Protein AF-0000000078392282 (afdb_homodimer)

Secondary structure (DSSP, 8-state):
-EETT--SSS-S---SS-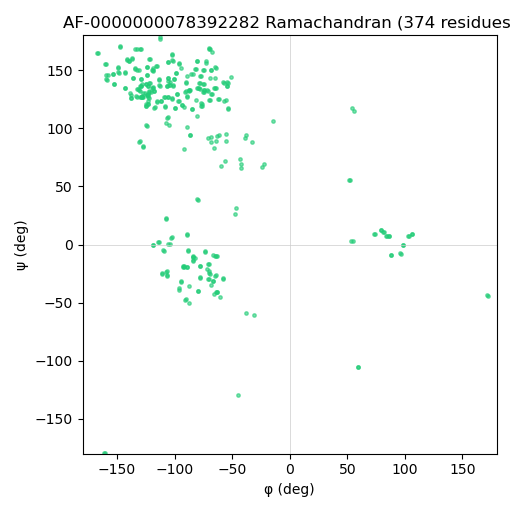EEEEEEEE-SSSTTEEEEEEEETTS-EEEEEEESS---------EEEE----S-EEEEEEETTTTEEEEEETTSEEEEEEEETTEEEEEEEEE-SS-EEEEEE-TTSSEEEEEETTSEEEEEETTS-EEEEEE-SSPEEEEEE-TTSSEEEEEETTS-EEEEETTS-B---/-EETT--SSS------S-EEEEEEEE-SSSTTEEEEEEEETTS-EEEEEEESS-----S---EEEE----S-EEEEEEETTTTEEEEEETTSEEEEEEEETTEEEEEEEEE-SS-EEEEEE-TTSSEEEEEETTSEEEEEETTS-EEEEEE-SSPEEEEEE-TTSSEEEEEETTS-EEEEETTS-B---

pLDDT: mean 84.34, std 16.81, range [36.03, 98.06]

Foldseek 3Di:
DPQVQQDPVRTHPPPPDDWQDKDKDAQPVDPQKIWMWTWFQQGKIKIFIDHNDPDDPPVADGMDIDDDGRGGWNDWEALRQQGWIWIAGQQGKIFIWDDDPRHIDTQDIDHPRFGWQDWYAALNSQWIWTATQQQKIFIAGNNGHTLDIDRDPFGFNDKDADNVNQKMWTATPVRDIFIAGSNRHGPPD/DCQVLDDVPDHRPPPPDDWQDKDKDAQPVDPQKIWMWTWFQQGKIKIFIDHNPPDDPPVADGMDIDDDGRGGWNDWEALRQQGWIWIAGQQGKIFIWDDDPRHIDTQDIDHPRFGWQDWYAALNSQWIWTATQQQKIFIAGNNGHTLDIDRDPFGFNDKDADNVRQKMWTATPVRDIFIAGSNRHGPPD

Nearest PDB structures (foldseek):
  8f5o-assembly1_B  TM=8.725E-01  e=2.191E-12  Leishmania tarentolae
  8f5p-assembly1_B  TM=8.560E-01  e=1.866E-12  Leishmania tarentolae
  8hmd-assembly1_B  TM=8.651E-01  e=3.726E-11  Tetrahymena thermophila
  8era-assembly1_C  TM=7.566E-01  e=5.061E-07  Homo sapiens
  7q3e-assembly1_A  TM=6.538E-01  e=1.007E-04  Mus musculus

Solvent-accessible surface area (backbone atoms only — not comparable to full-atom values): 19487 Å² total; per-residue (Å²): 77,32,58,46,32,48,45,93,90,55,59,61,68,59,43,61,47,13,25,50,33,66,41,62,46,59,37,92,85,41,84,62,25,26,43,38,37,34,24,5,52,56,13,36,32,28,41,29,38,30,28,51,62,82,62,78,86,72,81,65,83,30,60,43,78,46,80,79,54,83,36,30,26,69,44,59,41,68,23,74,70,69,54,30,38,37,37,29,23,62,57,16,40,32,40,31,35,32,72,54,92,96,43,73,42,78,77,41,78,45,76,80,65,46,37,60,71,43,70,45,56,25,64,73,31,56,33,32,45,36,35,26,73,82,18,37,35,37,33,29,35,70,86,68,46,78,60,32,69,50,74,46,93,57,54,56,52,37,72,43,51,35,69,84,37,54,32,31,40,37,28,17,50,76,19,50,70,47,49,23,29,66,64,61,42,70,40,74,109,76,31,54,50,37,61,42,96,90,46,77,41,74,61,43,61,47,15,25,48,34,67,40,62,44,60,38,90,87,40,85,63,25,26,41,37,38,34,24,5,52,54,13,34,33,29,39,31,41,30,28,50,62,79,64,76,86,72,82,65,84,34,60,43,78,46,80,78,54,84,35,30,26,69,43,58,41,67,26,74,72,70,55,31,37,36,37,28,23,63,56,16,40,32,40,30,33,33,74,54,92,95,43,75,41,80,76,40,78,44,77,80,65,46,37,60,73,44,70,44,55,26,66,71,31,57,32,31,46,36,35,25,71,81,19,37,36,37,33,31,34,69,85,68,45,79,62,32,69,50,73,47,94,56,54,56,52,38,71,43,51,35,70,83,36,54,32,32,40,36,28,17,50,78,13,47,70,48,51,23,30,66,65,61,42,70,42,75,108

Organism: Toxocara canis (NCBI:txid6265)

Sequence (378 aa):
MKILWESDDWPGAVVEPGITCLNWIPSASKPGCGLLAAGSESGAVGVTSTELYGGHDDFKRYNFNLRGHHSAISIVAWNREQTKLASCDLSGIIYVWVPNEERWSVELVNDRGIKVRDVNWSPSGTSALICYEDNFVLIGSSTGQRIWSSSFAVTVTCGVWAPDSRELVLGFNTGAIQVLTEQGKPSMLMKILWESDDWPGAVVEPGITCLNWIPSASKPGCGLLAAGSESGAVGVTSTELYGGHDDFKRYNFNLRGHHSAISIVAWNREQTKLASCDLSGIIYVWVPNEERWSVELVNDRGIKVRDVNWSPSGTSALICYEDNFVLIGSSTGQRIWSSSFAVTVTCGVWAPDSRELVLGFNTGAIQVLTEQGKPSML

InterPro domains:
  IPR001680 WD40 repeat [PS50082] (66-97)
  IPR015943 WD40/YVTN repeat-like-containing domain superfamily [G3DSA:2.130.10.10] (14-186)
  IPR036322 WD40-repeat-containing domain superfamily [SSF50978] (18-183)
  IPR039857 Intraflagellar transport protein 122/121 homolog [PTHR12764] (57-185)
  IPR056159 IFT121/TULP4, N-terminal [PF24797] (62-185)

Radius of gyration: 20.29 Å; Cα contacts (8 Å, |Δi|>4): 1101; chains: 2; bounding box: 46×63×48 Å

Structure (mmCIF, N/CA/C/O backbone):
data_AF-0000000078392282-model_v1
#
loop_
_entity.id
_entity.type
_entity.pdbx_description
1 polymer 'ANAPC4_WD40 domain-containing protein'
#
loop_
_atom_site.group_PDB
_atom_site.id
_atom_site.type_symbol
_atom_site.label_atom_id
_atom_site.label_alt_id
_atom_site.label_comp_id
_atom_site.label_asym_id
_atom_site.label_entity_id
_atom_site.label_seq_id
_atom_site.pdbx_PDB_ins_code
_atom_site.Cartn_x
_atom_site.Cartn_y
_atom_site.Cartn_z
_atom_site.occupancy
_atom_site.B_iso_or_equiv
_atom_site.auth_seq_id
_atom_site.auth_comp_id
_atom_site.auth_asym_id
_atom_site.auth_atom_id
_atom_site.pdbx_PDB_model_num
ATOM 1 N N . MET A 1 1 ? 10.07 -20.406 -0.181 1 38.12 1 MET A N 1
ATOM 2 C CA . MET A 1 1 ? 8.633 -20.469 0.038 1 38.12 1 MET A CA 1
ATOM 3 C C . MET A 1 1 ? 7.945 -21.25 -1.088 1 38.12 1 MET A C 1
ATOM 5 O O . MET A 1 1 ? 8.312 -21.109 -2.256 1 38.12 1 MET A O 1
ATOM 9 N N . LYS A 1 2 ? 7.488 -22.438 -0.691 1 47.03 2 LYS A N 1
ATOM 10 C CA . LYS A 1 2 ? 6.691 -23.109 -1.713 1 47.03 2 LYS A CA 1
ATOM 11 C C . LYS A 1 2 ? 5.352 -22.422 -1.917 1 47.03 2 LYS A C 1
ATOM 13 O O . LYS A 1 2 ? 4.625 -22.156 -0.954 1 47.03 2 LYS A O 1
ATOM 18 N N . ILE A 1 3 ? 5.301 -21.516 -2.818 1 48.5 3 ILE A N 1
ATOM 19 C CA . ILE A 1 3 ? 3.965 -21.094 -3.238 1 48.5 3 ILE A CA 1
ATOM 20 C C . ILE A 1 3 ? 3.244 -22.266 -3.895 1 48.5 3 ILE A C 1
ATOM 22 O O . ILE A 1 3 ? 3.721 -22.828 -4.891 1 48.5 3 ILE A O 1
ATOM 26 N N . LEU A 1 4 ? 2.535 -23.047 -3.014 1 46.34 4 LEU A N 1
ATOM 27 C CA . LEU A 1 4 ? 1.879 -24.281 -3.455 1 46.34 4 LEU A CA 1
ATOM 28 C C . LEU A 1 4 ? 1.091 -24.031 -4.738 1 46.34 4 LEU A C 1
ATOM 30 O O . LEU A 1 4 ? -0.114 -23.781 -4.695 1 46.34 4 LEU A O 1
ATOM 34 N N . TRP A 1 5 ? 1.47 -23.172 -5.379 1 46.16 5 TRP A N 1
ATOM 35 C CA . TRP A 1 5 ? 0.77 -23.078 -6.652 1 46.16 5 TRP A CA 1
ATOM 36 C C . TRP A 1 5 ? 1.097 -24.266 -7.551 1 46.16 5 TRP A C 1
ATOM 38 O O . TRP A 1 5 ? 0.419 -24.484 -8.555 1 46.16 5 TRP A O 1
ATOM 48 N N . GLU A 1 6 ? 2.381 -24.812 -7.496 1 41.19 6 GLU A N 1
ATOM 49 C CA . GLU A 1 6 ? 2.846 -25.672 -8.57 1 41.19 6 GLU A CA 1
ATOM 50 C C . GLU A 1 6 ? 2.498 -27.141 -8.289 1 41.19 6 GLU A C 1
ATOM 52 O O . GLU A 1 6 ? 2.75 -27.641 -7.191 1 41.19 6 GLU A O 1
ATOM 57 N N . SER A 1 7 ? 1.382 -27.609 -8.977 1 38.47 7 SER A N 1
ATOM 58 C CA . SER A 1 7 ? 1.14 -29.047 -9 1 38.47 7 SER A CA 1
ATOM 59 C C . SER A 1 7 ? 2.383 -29.797 -9.438 1 38.47 7 SER A C 1
ATOM 61 O O . SER A 1 7 ? 3.242 -29.25 -10.133 1 38.47 7 SER A O 1
ATOM 63 N N . ASP A 1 8 ? 2.701 -30.812 -9.031 1 41.38 8 ASP A N 1
ATOM 64 C CA . ASP A 1 8 ? 3.639 -31.766 -9.617 1 41.38 8 ASP A CA 1
ATOM 65 C C . ASP A 1 8 ? 3.496 -31.812 -11.133 1 41.38 8 ASP A C 1
ATOM 67 O O . ASP A 1 8 ? 4.484 -31.984 -11.852 1 41.38 8 ASP A O 1
ATOM 71 N N . ASP A 1 9 ? 2.266 -32.156 -11.875 1 40.84 9 ASP A N 1
ATOM 72 C CA . ASP A 1 9 ? 2.037 -32.25 -13.312 1 40.84 9 ASP A CA 1
ATOM 73 C C . ASP A 1 9 ? 1.653 -30.875 -13.883 1 40.84 9 ASP A C 1
ATOM 75 O O . ASP A 1 9 ? 1.525 -30.719 -15.094 1 40.84 9 ASP A O 1
ATOM 79 N N . TRP A 1 10 ? 0.609 -30.016 -13.336 1 36.03 10 TRP A N 1
ATOM 80 C CA . TRP A 1 10 ? 0.46 -28.625 -13.75 1 36.03 10 TRP A CA 1
ATOM 81 C C . TRP A 1 10 ? 1.254 -27.688 -12.836 1 36.03 10 TRP A C 1
ATOM 83 O O . TRP A 1 10 ? 1.091 -27.719 -11.617 1 36.03 10 TRP A O 1
ATOM 93 N N . PRO A 1 11 ? 2.225 -26.875 -13.031 1 38.91 11 PRO A N 1
ATOM 94 C CA . PRO A 1 11 ? 2.977 -25.859 -12.297 1 38.91 11 PRO A CA 1
ATOM 95 C C . PRO A 1 11 ? 2.074 -24.922 -11.5 1 38.91 11 PRO A C 1
ATOM 97 O O . PRO A 1 11 ? 0.854 -24.938 -11.68 1 38.91 11 PRO A O 1
ATOM 100 N N . GLY A 1 12 ? 2 -23.328 -11.414 1 41.72 12 GLY A N 1
ATOM 101 C CA . GLY A 1 12 ? 1.621 -22.047 -10.812 1 41.72 12 GLY A CA 1
ATOM 102 C C . GLY A 1 12 ? 0.183 -21.672 -11.102 1 41.72 12 GLY A C 1
ATOM 103 O O . GLY A 1 12 ? -0.465 -22.266 -11.969 1 41.72 12 GLY A O 1
ATOM 104 N N . ALA A 1 13 ? -0.859 -21.672 -9.984 1 46.47 13 ALA A N 1
ATOM 105 C CA . ALA A 1 13 ? -2.135 -20.984 -10.188 1 46.47 13 ALA A CA 1
ATOM 106 C C . ALA A 1 13 ? -1.961 -19.766 -11.078 1 46.47 13 ALA A C 1
ATOM 108 O O . ALA A 1 13 ? -1.055 -18.953 -10.867 1 46.47 13 ALA A O 1
ATOM 109 N N . VAL A 1 14 ? -2.078 -20.078 -12.375 1 51.47 14 VAL A N 1
ATOM 110 C CA . VAL A 1 14 ? -2.068 -18.922 -13.25 1 51.47 14 VAL A CA 1
ATOM 111 C C . VAL A 1 14 ? -3.344 -18.109 -13.047 1 51.47 14 VAL A C 1
ATOM 113 O O . VAL A 1 14 ? -4.449 -18.641 -13.109 1 51.47 14 VAL A O 1
ATOM 116 N N . VAL A 1 15 ? -3.352 -17.109 -12.172 1 56.88 15 VAL A N 1
ATOM 117 C CA . VAL A 1 15 ? -4.445 -16.141 -12.211 1 56.88 15 VAL A CA 1
ATOM 118 C C . VAL A 1 15 ? -4.531 -15.523 -13.602 1 56.88 15 VAL A C 1
ATOM 120 O O . VAL A 1 15 ? -3.564 -14.93 -14.086 1 56.88 15 VAL A O 1
ATOM 123 N N . GLU A 1 16 ? -5.008 -16.328 -14.656 1 60.19 16 GLU A N 1
ATOM 124 C CA . GLU A 1 16 ? -5.082 -15.844 -16.031 1 60.19 16 GLU A CA 1
ATOM 125 C C . GLU A 1 16 ? -6.094 -14.703 -16.156 1 60.19 16 GLU A C 1
ATOM 127 O O . GLU A 1 16 ? -7.086 -14.664 -15.43 1 60.19 16 GLU A O 1
ATOM 132 N N . PRO A 1 17 ? -5.766 -13.586 -17.109 1 70.75 17 PRO A N 1
ATOM 133 C CA . PRO A 1 17 ? -4.613 -12.914 -17.719 1 70.75 17 PRO A CA 1
ATOM 134 C C . PRO A 1 17 ? -4.094 -11.758 -16.875 1 70.75 17 PRO A C 1
ATOM 136 O O . PRO A 1 17 ? -4.828 -11.211 -16.047 1 70.75 17 PRO A O 1
ATOM 139 N N . GLY A 1 18 ? -2.934 -11.523 -16.844 1 87.5 18 GLY A N 1
ATOM 140 C CA . GLY A 1 18 ? -2.049 -10.469 -16.375 1 87.5 18 GLY A CA 1
ATOM 141 C C . GLY A 1 18 ? -2.268 -10.133 -14.906 1 87.5 18 GLY A C 1
ATOM 142 O O . GLY A 1 18 ? -3.379 -9.781 -14.508 1 87.5 18 GLY A O 1
ATOM 143 N N . ILE A 1 19 ? -1.481 -10.25 -14.023 1 90.56 19 ILE A N 1
ATOM 144 C CA . ILE A 1 19 ? -1.522 -9.844 -12.625 1 90.56 19 ILE A CA 1
ATOM 145 C C . ILE A 1 19 ? -1.493 -8.32 -12.523 1 90.56 19 ILE A C 1
ATOM 147 O O . ILE A 1 19 ? -0.685 -7.668 -13.188 1 90.56 19 ILE A O 1
ATOM 151 N N . THR A 1 20 ? -2.441 -7.828 -11.758 1 93.19 20 THR A N 1
ATOM 152 C CA . THR A 1 20 ? -2.529 -6.375 -11.641 1 93.19 20 THR A CA 1
ATOM 153 C C . THR A 1 20 ? -2.037 -5.914 -10.273 1 93.19 20 THR A C 1
ATOM 155 O O . THR A 1 20 ? -1.564 -4.785 -10.125 1 93.19 20 THR A O 1
ATOM 158 N N . CYS A 1 21 ? -2.123 -6.703 -9.305 1 93.31 21 CYS A N 1
ATOM 159 C CA . CYS A 1 21 ? -1.705 -6.359 -7.945 1 93.31 21 CYS A CA 1
ATOM 160 C C . CYS A 1 21 ? -1.457 -7.613 -7.117 1 93.31 21 CYS A C 1
ATOM 162 O O . CYS A 1 21 ? -1.978 -8.68 -7.43 1 93.31 21 CYS A O 1
ATOM 164 N N . LEU A 1 22 ? -0.646 -7.516 -6.109 1 91.69 22 LEU A N 1
ATOM 165 C CA . LEU A 1 22 ? -0.308 -8.57 -5.164 1 91.69 22 LEU A CA 1
ATOM 166 C C . LEU A 1 22 ? -0.35 -8.055 -3.729 1 91.69 22 LEU A C 1
ATOM 168 O O . LEU A 1 22 ? -0.12 -6.871 -3.484 1 91.69 22 LEU A O 1
ATOM 172 N N . ASN A 1 23 ? -0.619 -8.844 -2.826 1 92.56 23 ASN A N 1
ATOM 173 C CA . ASN A 1 23 ? -0.52 -8.578 -1.395 1 92.56 23 ASN A CA 1
ATOM 174 C C . ASN A 1 23 ? -0.267 -9.859 -0.601 1 92.56 23 ASN A C 1
ATOM 176 O O . ASN A 1 23 ? -0.855 -10.898 -0.89 1 92.56 23 ASN A O 1
ATOM 180 N N . TRP A 1 24 ? 0.619 -9.812 0.403 1 88.75 24 TRP A N 1
ATOM 181 C CA . TRP A 1 24 ? 1.033 -10.992 1.159 1 88.75 24 TRP A CA 1
ATOM 182 C C . TRP A 1 24 ? 0.919 -10.742 2.66 1 88.75 24 TRP A C 1
ATOM 184 O O . TRP A 1 24 ? 1.263 -9.656 3.145 1 88.75 24 TRP A O 1
ATOM 194 N N . ILE A 1 25 ? 0.407 -11.688 3.338 1 88.81 25 ILE A N 1
ATOM 195 C CA . ILE A 1 25 ? 0.381 -11.586 4.793 1 88.81 25 ILE A CA 1
ATOM 196 C C . ILE A 1 25 ? 0.907 -12.875 5.41 1 88.81 25 ILE A C 1
ATOM 198 O O . ILE A 1 25 ? 0.771 -13.953 4.824 1 88.81 25 ILE A O 1
ATOM 202 N N . PRO A 1 26 ? 1.491 -12.781 6.555 1 85.94 26 PRO A N 1
ATOM 203 C CA . PRO A 1 26 ? 1.872 -13.992 7.281 1 85.94 26 PRO A CA 1
ATOM 204 C C . PRO A 1 26 ? 0.677 -14.703 7.914 1 85.94 26 PRO A C 1
ATOM 206 O O . PRO A 1 26 ? -0.353 -14.07 8.172 1 85.94 26 PRO A O 1
ATOM 209 N N . SER A 1 27 ? 0.821 -15.969 8.016 1 80.44 27 SER A N 1
ATOM 210 C CA . SER A 1 27 ? -0.173 -16.703 8.789 1 80.44 27 SER A CA 1
ATOM 211 C C . SER A 1 27 ? -0.118 -16.312 10.266 1 80.44 27 SER A C 1
ATOM 213 O O . SER A 1 27 ? 0.965 -16.125 10.82 1 80.44 27 SER A O 1
ATOM 215 N N . ALA A 1 28 ? -1.257 -16.109 10.773 1 72.94 28 ALA A N 1
ATOM 216 C CA . ALA A 1 28 ? -1.314 -15.766 12.188 1 72.94 28 ALA A CA 1
ATOM 217 C C . ALA A 1 28 ? -0.955 -16.969 13.062 1 72.94 28 ALA A C 1
ATOM 219 O O . ALA A 1 28 ? -0.412 -16.797 14.156 1 72.94 28 ALA A O 1
ATOM 220 N N . SER A 1 29 ? -1.217 -18.125 12.609 1 72.94 29 SER A N 1
ATOM 221 C CA . SER A 1 29 ? -1.143 -19.312 13.469 1 72.94 29 SER A CA 1
ATOM 222 C C . SER A 1 29 ? 0.072 -20.156 13.125 1 72.94 29 SER A C 1
ATOM 224 O O . SER A 1 29 ? 0.479 -21.016 13.914 1 72.94 29 SER A O 1
ATOM 226 N N . LYS A 1 30 ? 0.641 -20.094 11.922 1 74 30 LYS A N 1
ATOM 227 C CA . LYS A 1 30 ? 1.754 -20.938 11.492 1 74 30 LYS A CA 1
ATOM 228 C C . LYS A 1 30 ? 2.936 -20.094 11.023 1 74 30 LYS A C 1
ATOM 230 O O . LYS A 1 30 ? 2.945 -19.594 9.898 1 74 30 LYS A O 1
ATOM 235 N N . PRO A 1 31 ? 3.902 -20 11.898 1 72.5 31 PRO A N 1
ATOM 236 C CA . PRO A 1 31 ? 5.078 -19.234 11.477 1 72.5 31 PRO A CA 1
ATOM 237 C C . PRO A 1 31 ? 5.66 -19.719 10.156 1 72.5 31 PRO A C 1
ATOM 239 O O . PRO A 1 31 ? 5.672 -20.938 9.898 1 72.5 31 PRO A O 1
ATOM 242 N N . GLY A 1 32 ? 6.043 -18.953 9.352 1 71.62 32 GLY A N 1
ATOM 243 C CA . GLY A 1 32 ? 6.668 -19.312 8.086 1 71.62 32 GLY A CA 1
ATOM 244 C C . GLY A 1 32 ? 5.668 -19.516 6.965 1 71.62 32 GLY A C 1
ATOM 245 O O . GLY A 1 32 ? 6.055 -19.781 5.824 1 71.62 32 GLY A O 1
ATOM 246 N N . CYS A 1 33 ? 4.449 -19.516 7.402 1 77.56 33 CYS A N 1
ATOM 247 C CA . CYS A 1 33 ? 3.4 -19.641 6.398 1 77.56 33 CYS A CA 1
ATOM 248 C C . CYS A 1 33 ? 2.688 -18.312 6.184 1 77.56 33 CYS A C 1
ATOM 250 O O . CYS A 1 33 ? 2.775 -17.422 7.023 1 77.56 33 CYS A O 1
ATOM 252 N N . GLY A 1 34 ? 2.061 -18.203 4.961 1 84.62 34 GLY A N 1
ATOM 253 C CA . GLY A 1 34 ? 1.319 -16.984 4.664 1 84.62 34 GLY A CA 1
ATOM 254 C C . GLY A 1 34 ? 0.319 -17.172 3.537 1 84.62 34 GLY A C 1
ATOM 255 O O . GLY A 1 34 ? 0.082 -18.281 3.076 1 84.62 34 GLY A O 1
ATOM 256 N N . LEU A 1 35 ? -0.32 -16.062 3.289 1 87.94 35 LEU A N 1
ATOM 257 C CA . LEU A 1 35 ? -1.295 -16.016 2.205 1 87.94 35 LEU A CA 1
ATOM 258 C C . LEU A 1 35 ? -0.935 -14.922 1.201 1 87.94 35 LEU A C 1
ATOM 260 O O . LEU A 1 35 ? -0.664 -13.781 1.586 1 87.94 35 LEU A O 1
ATOM 264 N N . LEU A 1 36 ? -0.898 -15.297 -0.022 1 88.25 36 LEU A N 1
ATOM 265 C CA . LEU A 1 36 ? -0.696 -14.367 -1.127 1 88.25 36 LEU A CA 1
ATOM 266 C C . LEU A 1 36 ? -1.997 -14.141 -1.89 1 88.25 36 LEU A C 1
ATOM 268 O O . LEU A 1 36 ? -2.678 -15.094 -2.266 1 88.25 36 LEU A O 1
ATOM 272 N N . ALA A 1 37 ? -2.336 -12.938 -2.029 1 92.19 37 ALA A N 1
ATOM 273 C CA . ALA A 1 37 ? -3.457 -12.562 -2.889 1 92.19 37 ALA A CA 1
ATOM 274 C C . ALA A 1 37 ? -2.967 -11.961 -4.199 1 92.19 37 ALA A C 1
ATOM 276 O O . ALA A 1 37 ? -2.016 -11.172 -4.211 1 92.19 37 ALA A O 1
ATOM 277 N N . ALA A 1 38 ? -3.619 -12.312 -5.285 1 90.69 38 ALA A N 1
ATOM 278 C CA . ALA A 1 38 ? -3.305 -11.781 -6.609 1 90.69 38 ALA A CA 1
ATOM 279 C C . ALA A 1 38 ? -4.57 -11.344 -7.336 1 90.69 38 ALA A C 1
ATOM 281 O O . ALA A 1 38 ? -5.543 -12.094 -7.418 1 90.69 38 ALA A O 1
ATOM 282 N N . GLY A 1 39 ? -4.535 -10.133 -7.777 1 93.31 39 GLY A N 1
ATOM 283 C CA . GLY A 1 39 ? -5.574 -9.664 -8.68 1 93.31 39 GLY A CA 1
ATOM 284 C C . GLY A 1 39 ? -5.18 -9.758 -10.141 1 93.31 39 GLY A C 1
ATOM 285 O O . GLY A 1 39 ? -3.998 -9.672 -10.477 1 93.31 39 GLY A O 1
ATOM 286 N N . SER A 1 40 ? -6.23 -9.828 -10.938 1 91.44 40 SER A N 1
ATOM 287 C CA . SER A 1 40 ? -5.918 -10.016 -12.352 1 91.44 40 SER A CA 1
ATOM 288 C C . SER A 1 40 ? -6.742 -9.07 -13.219 1 91.44 40 SER A C 1
ATOM 290 O O . SER A 1 40 ? -7.703 -8.461 -12.75 1 91.44 40 SER A O 1
ATOM 292 N N . GLU A 1 41 ? -6.355 -8.992 -14.477 1 92.25 41 GLU A N 1
ATOM 293 C CA . GLU A 1 41 ? -7.047 -8.188 -15.484 1 92.25 41 GLU A CA 1
ATOM 294 C C . GLU A 1 41 ? -8.414 -8.773 -15.82 1 92.25 41 GLU A C 1
ATOM 296 O O . GLU A 1 41 ? -9.312 -8.055 -16.25 1 92.25 41 GLU A O 1
ATOM 301 N N . SER A 1 42 ? -8.625 -10.07 -15.633 1 88.62 42 SER A N 1
ATOM 302 C CA . SER A 1 42 ? -9.875 -10.734 -15.984 1 88.62 42 SER A CA 1
ATOM 303 C C . SER A 1 42 ? -10.914 -10.594 -14.875 1 88.62 42 SER A C 1
ATOM 305 O O . SER A 1 42 ? -12.07 -10.961 -15.047 1 88.62 42 SER A O 1
ATOM 307 N N . GLY A 1 43 ? -10.438 -10.109 -13.75 1 92.44 43 GLY A N 1
ATOM 308 C CA . GLY A 1 43 ? -11.336 -10.008 -12.609 1 92.44 43 GLY A CA 1
ATOM 309 C C . GLY A 1 43 ? -11.188 -11.164 -11.633 1 92.44 43 GLY A C 1
ATOM 310 O O . GLY A 1 43 ? -11.852 -11.188 -10.594 1 92.44 43 GLY A O 1
ATOM 311 N N . ALA A 1 44 ? -10.32 -12.062 -11.945 1 89.25 44 ALA A N 1
ATOM 312 C CA . ALA A 1 44 ? -10.062 -13.172 -11.023 1 89.25 44 ALA A CA 1
ATOM 313 C C . ALA A 1 44 ? -9.172 -12.734 -9.875 1 89.25 44 ALA A C 1
ATOM 315 O O . ALA A 1 44 ? -8.227 -11.961 -10.062 1 89.25 44 ALA A O 1
ATOM 316 N N . VAL A 1 45 ? -9.516 -13.203 -8.703 1 92.19 45 VAL A N 1
ATOM 317 C CA . VAL A 1 45 ? -8.672 -13.016 -7.523 1 92.19 45 VAL A CA 1
ATOM 318 C C . VAL A 1 45 ? -8.094 -14.359 -7.078 1 92.19 45 VAL A C 1
ATOM 320 O O . VAL A 1 45 ? -8.836 -15.328 -6.879 1 92.19 45 VAL A O 1
ATOM 323 N N . GLY A 1 46 ? -6.824 -14.414 -7.008 1 89.06 46 GLY A N 1
ATOM 324 C CA . GLY A 1 46 ? -6.164 -15.617 -6.527 1 89.06 46 GLY A CA 1
ATOM 325 C C . GLY A 1 46 ? -5.703 -15.508 -5.086 1 89.06 46 GLY A C 1
ATOM 326 O O . GLY A 1 46 ? -5.215 -14.461 -4.664 1 89.06 46 GLY A O 1
ATOM 327 N N . VAL A 1 47 ? -5.934 -16.562 -4.336 1 88.94 47 VAL A N 1
ATOM 328 C CA . VAL A 1 47 ? -5.363 -16.688 -3 1 88.94 47 VAL A CA 1
ATOM 329 C C . VAL A 1 47 ? -4.527 -17.969 -2.918 1 88.94 47 VAL A C 1
ATOM 331 O O . VAL A 1 47 ? -5.004 -19.062 -3.252 1 88.94 47 VAL A O 1
ATOM 334 N N . THR A 1 48 ? -3.328 -17.812 -2.512 1 83.38 48 THR A N 1
ATOM 335 C CA . THR A 1 48 ? -2.432 -18.969 -2.418 1 83.38 48 THR A CA 1
ATOM 336 C C . THR A 1 48 ? -1.759 -19.016 -1.05 1 83.38 48 THR A C 1
ATOM 338 O O . THR A 1 48 ? -1.255 -18 -0.561 1 83.38 48 THR A O 1
ATOM 341 N N . SER A 1 49 ? -1.823 -20.203 -0.5 1 80.81 49 SER A N 1
ATOM 342 C CA . SER A 1 49 ? -1.05 -20.422 0.717 1 80.81 49 SER A CA 1
ATOM 343 C C . SER A 1 49 ? 0.437 -20.562 0.408 1 80.81 49 SER A C 1
ATOM 345 O O . SER A 1 49 ? 0.813 -21.172 -0.592 1 80.81 49 SER A O 1
ATOM 347 N N . THR A 1 50 ? 1.233 -19.938 1.234 1 76.88 50 THR A N 1
ATOM 348 C CA . THR A 1 50 ? 2.676 -20 1.029 1 76.88 50 THR A CA 1
ATOM 349 C C . THR A 1 50 ? 3.367 -20.625 2.242 1 76.88 50 THR A C 1
ATOM 351 O O . THR A 1 50 ? 2.916 -20.453 3.377 1 76.88 50 THR A O 1
ATOM 354 N N . GLU A 1 51 ? 4.285 -21.531 1.954 1 73.75 51 GLU A N 1
ATOM 355 C CA . GLU A 1 51 ? 5.066 -22.125 3.029 1 73.75 51 GLU A CA 1
ATOM 356 C C . GLU A 1 51 ? 6.562 -21.969 2.783 1 73.75 51 GLU A C 1
ATOM 358 O O . GLU A 1 51 ? 7.035 -22.156 1.662 1 73.75 51 GLU A O 1
ATOM 363 N N . LEU A 1 52 ? 7.277 -21.344 3.66 1 59.03 52 LEU A N 1
ATOM 364 C CA . LEU A 1 52 ? 8.719 -21.156 3.541 1 59.03 52 LEU A CA 1
ATOM 365 C C . LEU A 1 52 ? 9.445 -22.5 3.559 1 59.03 52 LEU A C 1
ATOM 367 O O . LEU A 1 52 ? 10.469 -22.672 2.893 1 59.03 52 LEU A O 1
ATOM 371 N N . TYR A 1 53 ? 8.914 -23.438 4.512 1 55.12 53 TYR A N 1
ATOM 372 C CA . TYR A 1 53 ? 9.609 -24.719 4.609 1 55.12 53 TYR A CA 1
ATOM 373 C C . TYR A 1 53 ? 8.781 -25.828 3.998 1 55.12 53 TYR A C 1
ATOM 375 O O . TYR A 1 53 ? 7.551 -25.797 4.027 1 55.12 53 TYR A O 1
ATOM 383 N N . GLY A 1 54 ? 9.203 -26.281 2.74 1 52.25 54 GLY A N 1
ATOM 384 C CA . GLY A 1 54 ? 8.609 -27.375 1.986 1 52.25 54 GLY A CA 1
ATOM 385 C C . GLY A 1 54 ? 7.883 -28.375 2.861 1 52.25 54 GLY A C 1
ATOM 386 O O . GLY A 1 54 ? 8.492 -29.297 3.398 1 52.25 54 GLY A O 1
ATOM 387 N N . GLY A 1 55 ? 6.82 -27.891 3.447 1 51.97 55 GLY A N 1
ATOM 388 C CA . GLY A 1 55 ? 6.172 -28.922 4.227 1 51.97 55 GLY A CA 1
ATOM 389 C C . GLY A 1 55 ? 5.508 -29.984 3.367 1 51.97 55 GLY A C 1
ATOM 390 O O . GLY A 1 55 ? 5.578 -29.938 2.139 1 51.97 55 GLY A O 1
ATOM 391 N N . HIS A 1 56 ? 5.129 -31.031 4.074 1 49.44 56 HIS A N 1
ATOM 392 C CA . HIS A 1 56 ? 4.559 -32.25 3.52 1 49.44 56 HIS A CA 1
ATOM 393 C C . HIS A 1 56 ? 3.307 -31.953 2.699 1 49.44 56 HIS A C 1
ATOM 395 O O . HIS A 1 56 ? 2.549 -31.047 3.027 1 49.44 56 HIS A O 1
ATOM 401 N N . ASP A 1 57 ? 3.338 -32.375 1.435 1 48.41 57 ASP A N 1
ATOM 402 C CA . ASP A 1 57 ? 2.217 -32.406 0.499 1 48.41 57 ASP A CA 1
ATOM 403 C C . ASP A 1 57 ? 0.944 -32.906 1.176 1 48.41 57 ASP A C 1
ATOM 405 O O . ASP A 1 57 ? 0.817 -34.094 1.469 1 48.41 57 ASP A O 1
ATOM 409 N N . ASP A 1 58 ? 0.321 -32.125 2.115 1 51.66 58 ASP A N 1
ATOM 410 C CA . ASP A 1 58 ? -0.843 -32.688 2.795 1 51.66 58 ASP A CA 1
ATOM 411 C C . ASP A 1 58 ? -2.1 -32.562 1.94 1 51.66 58 ASP A C 1
ATOM 413 O O . ASP A 1 58 ? -3.219 -32.688 2.445 1 51.66 58 ASP A O 1
ATOM 417 N N . PHE A 1 59 ? -1.971 -32.75 0.709 1 47.12 59 PHE A N 1
ATOM 418 C CA . PHE A 1 59 ? -3.09 -32.781 -0.224 1 47.12 59 PHE A CA 1
ATOM 419 C C . PHE A 1 59 ? -3.953 -31.531 -0.092 1 47.12 59 PHE A C 1
ATOM 421 O O . PHE A 1 59 ? -5.082 -31.5 -0.582 1 47.12 59 PHE A O 1
ATOM 428 N N . LYS A 1 60 ? -3.592 -30.625 0.724 1 57.03 60 LYS A N 1
ATOM 429 C CA . LYS A 1 60 ? -4.453 -29.453 0.924 1 57.03 60 LYS A CA 1
ATOM 430 C C . LYS A 1 60 ? -4.309 -28.453 -0.223 1 57.03 60 LYS A C 1
ATOM 432 O O . LYS A 1 60 ? -3.258 -28.391 -0.868 1 57.03 60 LYS A O 1
ATOM 437 N N . ARG A 1 61 ? -5.555 -28.078 -0.599 1 62.25 61 ARG A N 1
ATOM 438 C CA . ARG A 1 61 ? -5.586 -27.047 -1.634 1 62.25 61 ARG A CA 1
ATOM 439 C C . ARG A 1 61 ? -4.91 -25.766 -1.15 1 62.25 61 ARG A C 1
ATOM 441 O O . ARG A 1 61 ? -5.223 -25.266 -0.067 1 62.25 61 ARG A O 1
ATOM 448 N N . TYR A 1 62 ? -3.963 -25.359 -1.928 1 70.44 62 TYR A N 1
ATOM 449 C CA . TYR A 1 62 ? -3.17 -24.219 -1.511 1 70.44 62 TYR A CA 1
ATOM 450 C C . TYR A 1 62 ? -3.477 -23 -2.377 1 70.44 62 TYR A C 1
ATOM 452 O O . TYR A 1 62 ? -3.105 -21.875 -2.031 1 70.44 62 TYR A O 1
ATOM 460 N N . ASN A 1 63 ? -4.352 -23.266 -3.414 1 76 63 ASN A N 1
ATOM 461 C CA . ASN A 1 63 ? -4.648 -22.188 -4.352 1 76 63 ASN A CA 1
ATOM 462 C C . ASN A 1 63 ? -6.148 -22.062 -4.609 1 76 63 ASN A C 1
ATOM 464 O O . ASN A 1 63 ? -6.836 -23.078 -4.797 1 76 63 ASN A O 1
ATOM 468 N N . PHE A 1 64 ? -6.609 -20.922 -4.566 1 83.81 64 PHE A N 1
ATOM 469 C CA . PHE A 1 64 ? -8.016 -20.641 -4.809 1 83.81 64 PHE A CA 1
ATOM 470 C C . PHE A 1 64 ? -8.18 -19.531 -5.836 1 83.81 64 PHE A C 1
ATOM 472 O O . PHE A 1 64 ? -7.418 -18.562 -5.832 1 83.81 64 PHE A O 1
ATOM 479 N N . ASN A 1 65 ? -9.078 -19.719 -6.734 1 84.75 65 ASN A N 1
ATOM 480 C CA . ASN A 1 65 ? -9.508 -18.703 -7.684 1 84.75 65 ASN A CA 1
ATOM 481 C C . ASN A 1 65 ? -10.891 -18.156 -7.34 1 84.75 65 ASN A C 1
ATOM 483 O O . ASN A 1 65 ? -11.883 -18.875 -7.453 1 84.75 65 ASN A O 1
ATOM 487 N N . LEU A 1 66 ? -10.852 -17.031 -6.922 1 89.25 66 LEU A N 1
ATOM 488 C CA . LEU A 1 66 ? -12.086 -16.391 -6.477 1 89.25 66 LEU A CA 1
ATOM 489 C C . LEU A 1 66 ? -12.719 -15.586 -7.609 1 89.25 66 LEU A C 1
ATOM 491 O O . LEU A 1 66 ? -12.125 -14.617 -8.086 1 89.25 66 LEU A O 1
ATOM 495 N N . ARG A 1 67 ? -13.961 -15.992 -7.941 1 87.75 67 ARG A N 1
ATOM 496 C CA . ARG A 1 67 ? -14.641 -15.367 -9.07 1 87.75 67 ARG A CA 1
ATOM 497 C C . ARG A 1 67 ? -15.859 -14.57 -8.602 1 87.75 67 ARG A C 1
ATOM 499 O O . ARG A 1 67 ? -16.516 -14.945 -7.633 1 87.75 67 ARG A O 1
ATOM 506 N N . GLY A 1 68 ? -16.062 -13.469 -9.211 1 89.75 68 GLY A N 1
ATOM 507 C CA . GLY A 1 68 ? -17.172 -12.578 -8.922 1 89.75 68 GLY A CA 1
ATOM 508 C C . GLY A 1 68 ? -17.078 -11.25 -9.656 1 89.75 68 GLY A C 1
ATOM 509 O O . GLY A 1 68 ? -18.062 -10.781 -10.219 1 89.75 68 GLY A O 1
ATOM 510 N N . HIS A 1 69 ? -15.875 -10.742 -9.625 1 93.94 69 HIS A N 1
ATOM 511 C CA . HIS A 1 69 ? -15.656 -9.492 -10.336 1 93.94 69 HIS A CA 1
ATOM 512 C C . HIS A 1 69 ? -15.773 -9.695 -11.844 1 93.94 69 HIS A C 1
ATOM 514 O O . HIS A 1 69 ? -15.422 -10.758 -12.367 1 93.94 69 HIS A O 1
ATOM 520 N N . HIS A 1 70 ? -16.188 -8.711 -12.562 1 93.12 70 HIS A N 1
ATOM 521 C CA . HIS A 1 70 ? -16.344 -8.797 -14.016 1 93.12 70 HIS A CA 1
ATOM 522 C C . HIS A 1 70 ? -15.43 -7.789 -14.711 1 93.12 70 HIS A C 1
ATOM 524 O O . HIS A 1 70 ? -15.516 -7.617 -15.93 1 93.12 70 HIS A O 1
ATOM 530 N N . SER A 1 71 ? -14.719 -7.07 -13.969 1 95.25 71 SER A N 1
ATOM 531 C CA . SER A 1 71 ? -13.703 -6.152 -14.492 1 95.25 71 SER A CA 1
ATOM 532 C C . SER A 1 71 ? -12.367 -6.344 -13.781 1 95.25 71 SER A C 1
ATOM 534 O O . SER A 1 71 ? -12.281 -7.086 -12.805 1 95.25 71 SER A O 1
ATOM 536 N N . ALA A 1 72 ? -11.367 -5.734 -14.344 1 95.31 72 ALA A N 1
ATOM 537 C CA . ALA A 1 72 ? -10.016 -5.914 -13.836 1 95.31 72 ALA A CA 1
ATOM 538 C C . ALA A 1 72 ? -9.922 -5.523 -12.367 1 95.31 72 ALA A C 1
ATOM 540 O O . ALA A 1 72 ? -10.5 -4.52 -11.945 1 95.31 72 ALA A O 1
ATOM 541 N N . ILE A 1 73 ? -9.172 -6.332 -11.594 1 96 73 ILE A N 1
ATOM 542 C CA . ILE A 1 73 ? -8.93 -6.051 -10.188 1 96 73 ILE A CA 1
ATOM 543 C C . ILE A 1 73 ? -7.93 -4.91 -10.047 1 96 73 ILE A C 1
ATOM 545 O O . ILE A 1 73 ? -6.895 -4.895 -10.719 1 96 73 ILE A O 1
ATOM 549 N N . SER A 1 74 ? -8.227 -3.941 -9.195 1 96.19 74 SER A N 1
ATOM 550 C CA . SER A 1 74 ? -7.316 -2.818 -9.008 1 96.19 74 SER A CA 1
ATOM 551 C C . SER A 1 74 ? -6.676 -2.852 -7.621 1 96.19 74 SER A C 1
ATOM 553 O O . SER A 1 74 ? -5.594 -2.297 -7.418 1 96.19 74 SER A O 1
ATOM 555 N N . ILE A 1 75 ? -7.352 -3.473 -6.68 1 96.38 75 ILE A N 1
ATOM 556 C CA . ILE A 1 75 ? -6.84 -3.494 -5.312 1 96.38 75 ILE A CA 1
ATOM 557 C C . ILE A 1 75 ? -7.137 -4.848 -4.672 1 96.38 75 ILE A C 1
ATOM 559 O O . ILE A 1 75 ? -8.234 -5.391 -4.832 1 96.38 75 ILE A O 1
ATOM 563 N N . VAL A 1 76 ? -6.203 -5.43 -4.012 1 96.5 76 VAL A N 1
ATOM 564 C CA . VAL A 1 76 ? -6.406 -6.5 -3.037 1 96.5 76 VAL A CA 1
ATOM 565 C C . VAL A 1 76 ? -5.789 -6.102 -1.697 1 96.5 76 VAL A C 1
ATOM 567 O O . VAL A 1 76 ? -4.652 -5.621 -1.646 1 96.5 76 VAL A O 1
ATOM 570 N N . ALA A 1 77 ? -6.5 -6.191 -0.639 1 96.94 77 ALA A N 1
ATOM 571 C CA . ALA A 1 77 ? -6.043 -5.766 0.681 1 96.94 77 ALA A CA 1
ATOM 572 C C . ALA A 1 77 ? -6.438 -6.773 1.753 1 96.94 77 ALA A C 1
ATOM 574 O O . ALA A 1 77 ? -7.625 -7.07 1.926 1 96.94 77 ALA A O 1
ATOM 575 N N . TRP A 1 78 ? -5.449 -7.223 2.512 1 96.12 78 TRP A N 1
ATOM 576 C CA . TRP A 1 78 ? -5.695 -8.203 3.564 1 96.12 78 TRP A CA 1
ATOM 577 C C . TRP A 1 78 ? -6.098 -7.512 4.867 1 96.12 78 TRP A C 1
ATOM 579 O O . TRP A 1 78 ? -5.469 -6.531 5.273 1 96.12 78 TRP A O 1
ATOM 589 N N . ASN A 1 79 ? -7.109 -8.008 5.441 1 96.75 79 ASN A N 1
ATOM 590 C CA . ASN A 1 79 ? -7.34 -7.859 6.875 1 96.75 79 ASN A CA 1
ATOM 591 C C . ASN A 1 79 ? -6.641 -8.961 7.672 1 96.75 79 ASN A C 1
ATOM 593 O O . ASN A 1 79 ? -7.191 -10.047 7.848 1 96.75 79 ASN A O 1
ATOM 597 N N . ARG A 1 80 ? -5.531 -8.719 8.102 1 91.94 80 ARG A N 1
ATOM 598 C CA . ARG A 1 80 ? -4.695 -9.742 8.719 1 91.94 80 ARG A CA 1
ATOM 599 C C . ARG A 1 80 ? -5.34 -10.289 9.984 1 91.94 80 ARG A C 1
ATOM 601 O O . ARG A 1 80 ? -5.34 -11.5 10.219 1 91.94 80 ARG A O 1
ATOM 608 N N . GLU A 1 81 ? -5.914 -9.383 10.742 1 93 81 GLU A N 1
ATOM 609 C CA . GLU A 1 81 ? -6.441 -9.758 12.047 1 93 81 GLU A CA 1
ATOM 610 C C . GLU A 1 81 ? -7.625 -10.711 11.914 1 93 81 GLU A C 1
ATOM 612 O O . GLU A 1 81 ? -7.832 -11.578 12.758 1 93 81 GLU A O 1
ATOM 617 N N . GLN A 1 82 ? -8.328 -10.562 10.898 1 93.88 82 GLN A N 1
ATOM 618 C CA . GLN A 1 82 ? -9.523 -11.383 10.758 1 93.88 82 GLN A CA 1
ATOM 619 C C . GLN A 1 82 ? -9.391 -12.352 9.586 1 93.88 82 GLN A C 1
ATOM 621 O O . GLN A 1 82 ? -10.352 -13.047 9.242 1 93.88 82 GLN A O 1
ATOM 626 N N . THR A 1 83 ? -8.297 -12.352 8.938 1 92.56 83 THR A N 1
ATOM 627 C CA . THR A 1 83 ? -8.031 -13.18 7.762 1 92.56 83 THR A CA 1
ATOM 628 C C . THR A 1 83 ? -9.133 -13 6.719 1 92.56 83 THR A C 1
ATOM 630 O O . THR A 1 83 ? -9.75 -13.984 6.293 1 92.56 83 THR A O 1
ATOM 633 N N . LYS A 1 84 ? -9.367 -11.789 6.312 1 96.31 84 LYS A N 1
ATOM 634 C CA . LYS A 1 84 ? -10.266 -11.414 5.227 1 96.31 84 LYS A CA 1
ATOM 635 C C . LYS A 1 84 ? -9.5 -10.758 4.082 1 96.31 84 LYS A C 1
ATOM 637 O O . LYS A 1 84 ? -8.43 -10.188 4.293 1 96.31 84 LYS A O 1
ATOM 642 N N . LEU A 1 85 ? -10.055 -10.875 2.924 1 96.94 85 LEU A N 1
ATOM 643 C CA . LEU A 1 85 ? -9.453 -10.234 1.755 1 96.94 85 LEU A CA 1
ATOM 644 C C . LEU A 1 85 ? -10.461 -9.328 1.057 1 96.94 85 LEU A C 1
ATOM 646 O O . LEU A 1 85 ? -11.531 -9.781 0.639 1 96.94 85 LEU A O 1
ATOM 650 N N . ALA A 1 86 ? -10.141 -8.07 0.997 1 98.06 86 ALA A N 1
ATOM 651 C CA . ALA A 1 86 ? -10.93 -7.168 0.164 1 98.06 86 ALA A CA 1
ATOM 652 C C . ALA A 1 86 ? -10.367 -7.094 -1.252 1 98.06 86 ALA A C 1
ATOM 654 O O . ALA A 1 86 ? -9.156 -6.953 -1.437 1 98.06 86 ALA A O 1
ATOM 655 N N . SER A 1 87 ? -11.164 -7.215 -2.213 1 97.62 87 SER A N 1
ATOM 656 C CA . SER A 1 87 ? -10.797 -6.977 -3.605 1 97.62 87 SER A CA 1
ATOM 657 C C . SER A 1 87 ? -11.695 -5.918 -4.238 1 97.62 87 SER A C 1
ATOM 659 O O . SER A 1 87 ? -12.898 -5.887 -3.986 1 97.62 87 SER A O 1
ATOM 661 N N . CYS A 1 88 ? -11.062 -5.043 -4.973 1 97.69 88 CYS A N 1
ATOM 662 C CA . CYS A 1 88 ? -11.766 -3.996 -5.703 1 97.69 88 CYS A CA 1
ATOM 663 C C . CYS A 1 88 ? -11.469 -4.078 -7.195 1 97.69 88 CYS A C 1
ATOM 665 O O . CYS A 1 88 ? -10.328 -4.312 -7.594 1 97.69 88 CYS A O 1
ATOM 667 N N . ASP A 1 89 ? -12.531 -3.871 -7.961 1 97.44 89 ASP A N 1
ATOM 668 C CA . ASP A 1 89 ? -12.305 -3.869 -9.398 1 97.44 89 ASP A CA 1
ATOM 669 C C . ASP A 1 89 ? -12.531 -2.479 -9.992 1 97.44 89 ASP A C 1
ATOM 671 O O . ASP A 1 89 ? -12.852 -1.535 -9.266 1 97.44 89 ASP A O 1
ATOM 675 N N . LEU A 1 90 ? -12.32 -2.297 -11.242 1 97 90 LEU A N 1
ATOM 676 C CA . LEU A 1 90 ? -12.328 -0.994 -11.898 1 97 90 LEU A CA 1
ATOM 677 C C . LEU A 1 90 ? -13.734 -0.423 -11.969 1 97 90 LEU A C 1
ATOM 679 O O . LEU A 1 90 ? -13.914 0.773 -12.211 1 97 90 LEU A O 1
ATOM 683 N N . SER A 1 91 ? -14.773 -1.25 -11.773 1 96.12 91 SER A N 1
ATOM 684 C CA . SER A 1 91 ? -16.141 -0.763 -11.789 1 96.12 91 SER A CA 1
ATOM 685 C C . SER A 1 91 ? -16.547 -0.209 -10.43 1 96.12 91 SER A C 1
ATOM 687 O O . SER A 1 91 ? -17.594 0.437 -10.297 1 96.12 91 SER A O 1
ATOM 689 N N . GLY A 1 92 ? -15.75 -0.506 -9.445 1 96.44 92 GLY A N 1
ATOM 690 C CA . GLY A 1 92 ? -16.016 0.04 -8.125 1 96.44 92 GLY A CA 1
ATOM 691 C C . GLY A 1 92 ? -16.641 -0.963 -7.18 1 96.44 92 GLY A C 1
ATOM 692 O O . GLY A 1 92 ? -17.078 -0.603 -6.082 1 96.44 92 GLY A O 1
ATOM 693 N N . ILE A 1 93 ? -16.734 -2.197 -7.574 1 97 93 ILE A N 1
ATOM 694 C CA . ILE A 1 93 ? -17.25 -3.242 -6.703 1 97 93 ILE A CA 1
ATOM 695 C C . ILE A 1 93 ? -16.172 -3.701 -5.734 1 97 93 ILE A C 1
ATOM 697 O O . ILE A 1 93 ? -15.008 -3.885 -6.129 1 97 93 ILE A O 1
ATOM 701 N N . ILE A 1 94 ? -16.531 -3.832 -4.516 1 97.88 94 ILE A N 1
ATOM 702 C CA . ILE A 1 94 ? -15.656 -4.391 -3.494 1 97.88 94 ILE A CA 1
ATOM 703 C C . ILE A 1 94 ? -16.25 -5.699 -2.969 1 97.88 94 ILE A C 1
ATOM 705 O O . ILE A 1 94 ? -17.406 -5.738 -2.537 1 97.88 94 ILE A O 1
ATOM 709 N N . TYR A 1 95 ? -15.531 -6.75 -3.035 1 97.75 95 TYR A N 1
ATOM 710 C CA . TYR A 1 95 ? -15.852 -7.992 -2.338 1 97.75 95 TYR A CA 1
ATOM 711 C C . TYR A 1 95 ? -14.945 -8.18 -1.128 1 97.75 95 TYR A C 1
ATOM 713 O O . TYR A 1 95 ? -13.742 -7.914 -1.194 1 97.75 95 TYR A O 1
ATOM 721 N N . VAL A 1 96 ? -15.5 -8.594 -0.081 1 97.94 96 VAL A N 1
ATOM 722 C CA . VAL A 1 96 ? -14.727 -9.086 1.054 1 97.94 96 VAL A CA 1
ATOM 723 C C . VAL A 1 96 ? -14.875 -10.602 1.166 1 97.94 96 VAL A C 1
ATOM 725 O O . VAL A 1 96 ? -15.984 -11.109 1.361 1 97.94 96 VAL A O 1
ATOM 728 N N . TRP A 1 97 ? -13.773 -11.258 1.038 1 96.94 97 TRP A N 1
ATOM 729 C CA . TRP A 1 97 ? -13.727 -12.719 1.048 1 96.94 97 TRP A CA 1
ATOM 730 C C . TRP A 1 97 ? -13.289 -13.234 2.414 1 96.94 97 TRP A C 1
ATOM 732 O O . TRP A 1 97 ? -12.391 -12.68 3.041 1 96.94 97 TRP A O 1
ATOM 742 N N . VAL A 1 98 ? -13.891 -14.336 2.82 1 95.81 98 VAL A N 1
ATOM 743 C CA . VAL A 1 98 ? -13.516 -14.992 4.066 1 95.81 98 VAL A CA 1
ATOM 744 C C . VAL A 1 98 ? -13.258 -16.484 3.807 1 95.81 98 VAL A C 1
ATOM 746 O O . VAL A 1 98 ? -13.922 -17.094 2.975 1 95.81 98 VAL A O 1
ATOM 749 N N . PRO A 1 99 ? -12.242 -16.984 4.516 1 91.56 99 PRO A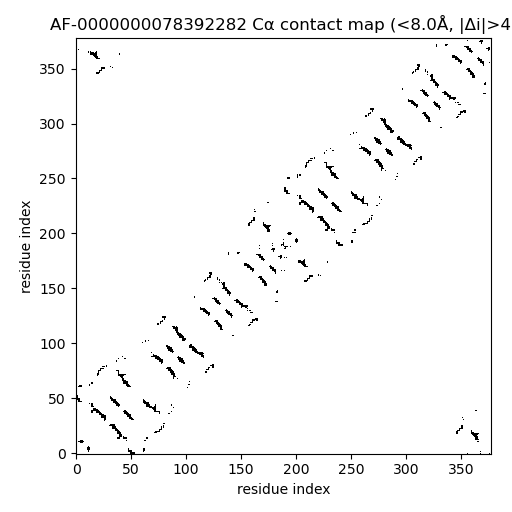 N 1
ATOM 750 C CA . PRO A 1 99 ? -12.031 -18.422 4.395 1 91.56 99 PRO A CA 1
ATOM 751 C C . PRO A 1 99 ? -13.117 -19.25 5.098 1 91.56 99 PRO A C 1
ATOM 753 O O . PRO A 1 99 ? -13.586 -18.859 6.172 1 91.56 99 PRO A O 1
ATOM 756 N N . ASN A 1 100 ? -13.586 -20.188 4.441 1 87.5 100 ASN A N 1
ATOM 757 C CA . ASN A 1 100 ? -14.562 -21.125 4.977 1 87.5 100 ASN A CA 1
ATOM 758 C C . ASN A 1 100 ? -14.148 -22.578 4.703 1 87.5 100 ASN A C 1
ATOM 760 O O . ASN A 1 100 ? -14.578 -23.172 3.709 1 87.5 100 ASN A O 1
ATOM 764 N N . GLU A 1 101 ? -13.32 -23.188 5.656 1 79.25 101 GLU A N 1
ATOM 765 C CA . GLU A 1 101 ? -12.797 -24.531 5.512 1 79.25 101 GLU A CA 1
ATOM 766 C C . GLU A 1 101 ? -11.953 -24.672 4.25 1 79.25 101 GLU A C 1
ATOM 768 O O . GLU A 1 101 ? -10.938 -23.984 4.102 1 79.25 101 GLU A O 1
ATOM 773 N N . GLU A 1 102 ? -12.453 -25.328 3.17 1 77.06 102 GLU A N 1
ATOM 774 C CA . GLU A 1 102 ? -11.633 -25.562 1.986 1 77.06 102 GLU A CA 1
ATOM 775 C C . GLU A 1 102 ? -12.062 -24.672 0.827 1 77.06 102 GLU A C 1
ATOM 777 O O . GLU A 1 102 ? -11.883 -25.031 -0.339 1 77.06 102 GLU A O 1
ATOM 782 N N . ARG A 1 103 ? -12.719 -23.562 1.238 1 84.94 103 ARG A N 1
ATOM 783 C CA . ARG A 1 103 ? -13.109 -22.625 0.195 1 84.94 103 ARG A CA 1
ATOM 784 C C . ARG A 1 103 ? -13.086 -21.188 0.712 1 84.94 103 ARG A C 1
ATOM 786 O O . ARG A 1 103 ? -12.742 -20.953 1.872 1 84.94 103 ARG A O 1
ATOM 793 N N . TRP A 1 104 ? -13.234 -20.234 -0.193 1 91.5 104 TRP A N 1
ATOM 794 C CA . TRP A 1 104 ? -13.445 -18.828 0.132 1 91.5 104 TRP A CA 1
ATOM 795 C C . TRP A 1 104 ? -14.836 -18.375 -0.293 1 91.5 104 TRP A C 1
ATOM 797 O O . TRP A 1 104 ? -15.32 -18.75 -1.36 1 91.5 104 TRP A O 1
ATOM 807 N N . SER A 1 105 ? -15.484 -17.594 0.62 1 94.19 105 SER A N 1
ATOM 808 C CA . SER A 1 105 ? -16.828 -17.078 0.33 1 94.19 105 SER A CA 1
ATOM 809 C C . SER A 1 105 ? -16.891 -15.562 0.439 1 94.19 105 SER A C 1
ATOM 811 O O . SER A 1 105 ? -16.062 -14.953 1.138 1 94.19 105 SER A O 1
ATOM 813 N N . VAL A 1 106 ? -17.812 -15.016 -0.309 1 95 106 VAL A N 1
ATOM 814 C CA . VAL A 1 106 ? -18.062 -13.586 -0.187 1 95 106 VAL A CA 1
ATOM 815 C C . VAL A 1 106 ? -18.859 -13.297 1.082 1 95 106 VAL A C 1
ATOM 817 O O . VAL A 1 106 ? -19.953 -13.836 1.266 1 95 106 VAL A O 1
ATOM 820 N N . GLU A 1 107 ? -18.312 -12.5 1.948 1 93.75 107 GLU A N 1
ATOM 821 C CA . GLU A 1 107 ? -19.031 -12.094 3.16 1 93.75 107 GLU A CA 1
ATOM 822 C C . GLU A 1 107 ? -19.703 -10.742 2.977 1 93.75 107 GLU A C 1
ATOM 824 O O . GLU A 1 107 ? -20.781 -10.5 3.521 1 93.75 107 GLU A O 1
ATOM 829 N N . LEU A 1 108 ? -19.078 -9.82 2.289 1 91.94 108 LEU A N 1
ATOM 830 C CA . LEU A 1 108 ? -19.594 -8.469 2.084 1 91.94 108 LEU A CA 1
ATOM 831 C C . LEU A 1 108 ? -19.406 -8.031 0.635 1 91.94 108 LEU A C 1
ATOM 833 O O . LEU A 1 108 ? -18.406 -8.383 -0.001 1 91.94 108 LEU A O 1
ATOM 837 N N . VAL A 1 109 ? -20.406 -7.301 0.195 1 92.56 109 VAL A N 1
ATOM 838 C CA . VAL A 1 109 ? -20.328 -6.656 -1.112 1 92.56 109 VAL A CA 1
ATOM 839 C C . VAL A 1 109 ? -20.641 -5.168 -0.974 1 92.56 109 VAL A C 1
ATOM 841 O O . VAL A 1 109 ? -21.594 -4.793 -0.299 1 92.56 109 VAL A O 1
ATOM 844 N N . ASN A 1 110 ? -19.766 -4.383 -1.468 1 92 110 ASN A N 1
ATOM 845 C CA . ASN A 1 110 ? -20.031 -2.957 -1.634 1 92 110 ASN A CA 1
ATOM 846 C C . ASN A 1 110 ? -19.984 -2.547 -3.104 1 92 110 ASN A C 1
ATOM 848 O O . ASN A 1 110 ? -18.953 -2.664 -3.758 1 92 110 ASN A O 1
ATOM 852 N N . ASP A 1 111 ? -21.172 -2.066 -3.557 1 93.44 111 ASP A N 1
ATOM 853 C CA . ASP A 1 111 ? -21.312 -1.701 -4.965 1 93.44 111 ASP A CA 1
ATOM 854 C C . ASP A 1 111 ? -21.859 -0.285 -5.113 1 93.44 111 ASP A C 1
ATOM 856 O O . ASP A 1 111 ? -23.062 -0.095 -5.254 1 93.44 111 ASP A O 1
ATOM 860 N N . ARG A 1 112 ? -20.969 0.661 -5.066 1 93.5 112 ARG A N 1
ATOM 861 C CA . ARG A 1 112 ? -21.375 2.053 -5.25 1 93.5 112 ARG A CA 1
ATOM 862 C C . ARG A 1 112 ? -21.328 2.445 -6.723 1 93.5 112 ARG A C 1
ATOM 864 O O . ARG A 1 112 ? -21.875 3.477 -7.113 1 93.5 112 ARG A O 1
ATOM 871 N N . GLY A 1 113 ? -20.562 1.655 -7.52 1 94.12 113 GLY A N 1
ATOM 872 C CA . GLY A 1 113 ? -20.469 1.941 -8.938 1 94.12 113 GLY A CA 1
ATOM 873 C C . GLY A 1 113 ? -19.453 3.033 -9.258 1 94.12 113 GLY A C 1
ATOM 874 O O . GLY A 1 113 ? -19.531 3.66 -10.312 1 94.12 113 GLY A O 1
ATOM 875 N N . ILE A 1 114 ? -18.672 3.414 -8.32 1 96.56 114 ILE A N 1
ATOM 876 C CA . ILE A 1 114 ? -17.625 4.406 -8.477 1 96.56 114 ILE A CA 1
ATOM 877 C C . ILE A 1 114 ? -16.266 3.764 -8.195 1 96.56 114 ILE A C 1
ATOM 879 O O . ILE A 1 114 ? -16.109 3.021 -7.219 1 96.56 114 ILE A O 1
ATOM 883 N N . LYS A 1 115 ? -15.359 4.023 -9.094 1 96.31 115 LYS A N 1
ATOM 884 C CA . LYS A 1 115 ? -14.023 3.461 -8.922 1 96.31 115 LYS A CA 1
ATOM 885 C C . LYS A 1 115 ? -13.438 3.826 -7.559 1 96.31 115 LYS A C 1
ATOM 887 O O . LYS A 1 115 ? -13.562 4.969 -7.113 1 96.31 115 LYS A O 1
ATOM 892 N N . VAL A 1 116 ? -12.836 2.838 -6.941 1 96.88 116 VAL A N 1
ATOM 893 C CA . VAL A 1 116 ? -12.211 3.004 -5.633 1 96.88 116 VAL A CA 1
ATOM 894 C C . VAL A 1 116 ? -10.758 3.434 -5.801 1 96.88 116 VAL A C 1
ATOM 896 O O . VAL A 1 116 ? -10.016 2.844 -6.594 1 96.88 116 VAL A O 1
ATOM 899 N N . ARG A 1 117 ? -10.352 4.484 -5.176 1 94.5 117 ARG A N 1
ATOM 900 C CA . ARG A 1 117 ? -8.969 4.965 -5.211 1 94.5 117 ARG A CA 1
ATOM 901 C C . ARG A 1 117 ? -8.086 4.164 -4.258 1 94.5 117 ARG A C 1
ATOM 903 O O . ARG A 1 117 ? -6.941 3.848 -4.582 1 94.5 117 ARG A O 1
ATOM 910 N N . ASP A 1 118 ? -8.703 3.895 -3.143 1 93.12 118 ASP A N 1
ATOM 911 C CA . ASP A 1 118 ? -7.895 3.238 -2.117 1 93.12 118 ASP A CA 1
ATOM 912 C C . ASP A 1 118 ? -8.773 2.523 -1.098 1 93.12 118 ASP A C 1
ATOM 914 O O . ASP A 1 118 ? -9.859 3.006 -0.759 1 93.12 118 ASP A O 1
ATOM 918 N N . VAL A 1 119 ? -8.352 1.368 -0.632 1 95 119 VAL A N 1
ATOM 919 C CA . VAL A 1 119 ? -8.953 0.608 0.46 1 95 119 VAL A CA 1
ATOM 920 C C . VAL A 1 119 ? -7.875 0.208 1.465 1 95 119 VAL A C 1
ATOM 922 O O . VAL A 1 119 ? -6.867 -0.404 1.096 1 95 119 VAL A O 1
ATOM 925 N N . ASN A 1 120 ? -8.062 0.499 2.662 1 95 120 ASN A N 1
ATOM 926 C CA . ASN A 1 120 ? -7.148 0.096 3.723 1 95 120 ASN A CA 1
ATOM 927 C C . ASN A 1 120 ? -7.898 -0.373 4.965 1 95 120 ASN A C 1
ATOM 929 O O . ASN A 1 120 ? -8.758 0.34 5.48 1 95 120 ASN A O 1
ATOM 933 N N . TRP A 1 121 ? -7.512 -1.527 5.449 1 97 121 TRP A N 1
ATOM 934 C CA . TRP A 1 121 ? -8.047 -1.989 6.727 1 97 121 TRP A CA 1
ATOM 935 C C . TRP A 1 121 ? -7.359 -1.285 7.891 1 97 121 TRP A C 1
ATOM 937 O O . TRP A 1 121 ? -6.152 -1.026 7.844 1 97 121 TRP A O 1
ATOM 947 N N . SER A 1 122 ? -8.125 -1.055 8.898 1 95.75 122 SER A N 1
ATOM 948 C CA . SER A 1 122 ? -7.484 -0.582 10.125 1 95.75 122 SER A CA 1
ATOM 949 C C . SER A 1 122 ? -6.555 -1.639 10.711 1 95.75 122 SER A C 1
ATOM 951 O O . SER A 1 122 ? -6.77 -2.838 10.516 1 95.75 122 SER A O 1
ATOM 953 N N . PRO A 1 123 ? -5.527 -1.165 11.445 1 91 123 PRO A N 1
ATOM 954 C CA . PRO A 1 123 ? -4.594 -2.135 12.023 1 91 123 PRO A CA 1
ATOM 955 C C . PRO A 1 123 ? -5.289 -3.15 12.93 1 91 123 PRO A C 1
ATOM 957 O O . PRO A 1 123 ? -4.895 -4.32 12.969 1 91 123 PRO A O 1
ATOM 960 N N . SER A 1 124 ? -6.359 -2.836 13.562 1 93.81 124 SER A N 1
ATOM 961 C CA . SER A 1 124 ? -7.102 -3.75 14.422 1 93.81 124 SER A CA 1
ATOM 962 C C . SER A 1 124 ? -7.945 -4.723 13.602 1 93.81 124 SER A C 1
ATOM 964 O O . SER A 1 124 ? -8.43 -5.727 14.125 1 93.81 124 SER A O 1
ATOM 966 N N . GLY A 1 125 ? -8.156 -4.312 12.336 1 96.69 125 GLY A N 1
ATOM 967 C CA . GLY A 1 125 ? -8.945 -5.16 11.461 1 96.69 125 GLY A CA 1
ATOM 968 C C . GLY A 1 125 ? -10.438 -4.945 11.609 1 96.69 125 GLY A C 1
ATOM 969 O O . GLY A 1 125 ? -11.234 -5.609 10.938 1 96.69 125 GLY A O 1
ATOM 970 N N . THR A 1 126 ? -10.867 -3.977 12.352 1 97.38 126 THR A N 1
ATOM 971 C CA . THR A 1 126 ? -12.289 -3.832 12.664 1 97.38 126 THR A CA 1
ATOM 972 C C . THR A 1 126 ? -12.977 -2.918 11.656 1 97.38 126 THR A C 1
ATOM 974 O O . THR A 1 126 ? -14.203 -2.93 11.539 1 97.38 126 THR A O 1
ATOM 977 N N . SER A 1 127 ? -12.156 -2.121 10.961 1 97.62 127 SER A N 1
ATOM 978 C CA . SER A 1 127 ? -12.734 -1.154 10.031 1 97.62 127 SER A CA 1
ATOM 979 C C . SER A 1 127 ? -11.906 -1.047 8.758 1 97.62 127 SER A C 1
ATOM 981 O O . SER A 1 127 ? -10.742 -1.455 8.727 1 97.62 127 SER A O 1
ATOM 983 N N . ALA A 1 128 ? -12.531 -0.566 7.738 1 97.69 128 ALA A N 1
ATOM 984 C CA . ALA A 1 128 ? -11.844 -0.229 6.492 1 97.69 128 ALA A CA 1
ATOM 985 C C . ALA A 1 128 ? -12.102 1.224 6.102 1 97.69 128 ALA A C 1
ATOM 987 O O . ALA A 1 128 ? -13.211 1.736 6.293 1 97.69 128 ALA A O 1
ATOM 988 N N . LEU A 1 129 ? -11.102 1.868 5.664 1 97.62 129 LEU A N 1
ATOM 989 C CA . LEU A 1 129 ? -11.203 3.178 5.031 1 97.62 129 LEU A CA 1
ATOM 990 C C . LEU A 1 129 ? -11.227 3.045 3.512 1 97.62 129 LEU A C 1
ATOM 992 O O . LEU A 1 129 ? -10.32 2.451 2.92 1 97.62 129 LEU A O 1
ATOM 996 N N . ILE A 1 130 ? -12.227 3.551 2.865 1 97.44 130 ILE A N 1
ATOM 997 C CA . ILE A 1 130 ? -12.406 3.469 1.42 1 97.44 130 ILE A CA 1
ATOM 998 C C . ILE A 1 130 ? -12.523 4.875 0.833 1 97.44 130 ILE A C 1
ATOM 1000 O O . ILE A 1 130 ? -13.391 5.652 1.236 1 97.44 130 ILE A O 1
ATOM 1004 N N . CYS A 1 131 ? -11.672 5.184 -0.025 1 96.94 131 CYS A N 1
ATOM 1005 C CA . CYS A 1 131 ? -11.695 6.445 -0.753 1 96.94 131 CYS A CA 1
ATOM 1006 C C . CYS A 1 131 ? -12.094 6.227 -2.209 1 96.94 131 CYS A C 1
ATOM 1008 O O . CYS A 1 131 ? -11.461 5.441 -2.916 1 96.94 131 CYS A O 1
ATOM 1010 N N . TYR A 1 132 ? -13.07 6.934 -2.648 1 97.25 132 TYR A N 1
ATOM 1011 C CA . TYR A 1 132 ? -13.562 6.789 -4.012 1 97.25 132 TYR A CA 1
ATOM 1012 C C . TYR A 1 132 ? -13.062 7.926 -4.898 1 97.25 132 TYR A C 1
ATOM 1014 O O . TYR A 1 132 ? -12.648 8.969 -4.398 1 97.25 132 TYR A O 1
ATOM 1022 N N . GLU A 1 133 ? -13.18 7.691 -6.137 1 96.81 133 GLU A N 1
ATOM 1023 C CA . GLU A 1 133 ? -12.68 8.664 -7.102 1 96.81 133 GLU A CA 1
ATOM 1024 C C . GLU A 1 133 ? -13.562 9.914 -7.129 1 96.81 133 GLU A C 1
ATOM 1026 O O . GLU A 1 133 ? -13.133 10.969 -7.598 1 96.81 133 GLU A O 1
ATOM 1031 N N . ASP A 1 134 ? -14.82 9.82 -6.676 1 97.12 134 ASP A N 1
ATOM 1032 C CA . ASP A 1 134 ? -15.695 10.992 -6.641 1 97.12 134 ASP A CA 1
ATOM 1033 C C . ASP A 1 134 ? -15.555 11.742 -5.32 1 97.12 134 ASP A C 1
ATOM 1035 O O . ASP A 1 134 ? -16.422 12.555 -4.969 1 97.12 134 ASP A O 1
ATOM 1039 N N . ASN A 1 135 ? -14.625 11.391 -4.52 1 97.31 135 ASN A N 1
ATOM 1040 C CA . ASN A 1 135 ? -14.242 12.062 -3.283 1 97.31 135 ASN A CA 1
ATOM 1041 C C . ASN A 1 135 ? -15.18 11.711 -2.135 1 97.31 135 ASN A C 1
ATOM 1043 O O . ASN A 1 135 ? -15.203 12.398 -1.111 1 97.31 135 ASN A O 1
ATOM 1047 N N . PHE A 1 136 ? -15.984 10.688 -2.396 1 97.38 136 PHE A N 1
ATOM 1048 C CA . PHE A 1 136 ? -16.703 10.055 -1.303 1 97.38 136 PHE A CA 1
ATOM 1049 C C . PHE A 1 136 ? -15.781 9.18 -0.467 1 97.38 136 PHE A C 1
ATOM 1051 O O . PHE A 1 136 ? -14.938 8.461 -1.011 1 97.38 136 PHE A O 1
ATOM 1058 N N . VAL A 1 137 ? -15.805 9.312 0.83 1 97.62 137 VAL A N 1
ATOM 1059 C CA . VAL A 1 137 ? -15.016 8.508 1.753 1 97.62 137 VAL A CA 1
ATOM 1060 C C . VAL A 1 137 ? -15.938 7.73 2.688 1 97.62 137 VAL A C 1
ATOM 1062 O O . VAL A 1 137 ? -16.922 8.273 3.186 1 97.62 137 VAL A O 1
ATOM 1065 N N . LEU A 1 138 ? -15.656 6.5 2.887 1 97.88 138 LEU A N 1
ATOM 1066 C CA . LEU A 1 138 ? -16.453 5.605 3.715 1 97.88 138 LEU A CA 1
ATOM 1067 C C . LEU A 1 138 ? -15.586 4.891 4.742 1 97.88 138 LEU A C 1
ATOM 1069 O O . LEU A 1 138 ? -14.516 4.371 4.406 1 97.88 138 LEU A O 1
ATOM 1073 N N . ILE A 1 139 ? -15.984 4.98 5.926 1 97.69 139 ILE A N 1
ATOM 1074 C CA . ILE A 1 139 ? -15.5 4.059 6.945 1 97.69 139 ILE A CA 1
ATOM 1075 C C . ILE A 1 139 ? -16.531 2.963 7.188 1 97.69 139 ILE A C 1
ATOM 1077 O O . ILE A 1 139 ? -17.656 3.244 7.621 1 97.69 139 ILE A O 1
ATOM 1081 N N . GLY A 1 140 ? -16.172 1.803 6.922 1 97.62 140 GLY A N 1
ATOM 1082 C CA . GLY A 1 140 ? -17.047 0.651 7.137 1 97.62 140 GLY A CA 1
ATOM 1083 C C . GLY A 1 140 ? -16.469 -0.357 8.109 1 97.62 140 GLY A C 1
ATOM 1084 O O . GLY A 1 140 ? -15.25 -0.579 8.133 1 97.62 140 GLY A O 1
ATOM 1085 N N . SER A 1 141 ? -17.328 -1.01 8.773 1 97.19 141 SER A N 1
ATOM 1086 C CA . SER A 1 141 ? -16.875 -2.051 9.688 1 97.19 141 SER A CA 1
ATOM 1087 C C . SER A 1 141 ? -16.562 -3.346 8.938 1 97.19 141 SER A C 1
ATOM 1089 O O . SER A 1 141 ? -17.078 -3.559 7.828 1 97.19 141 SER A O 1
ATOM 1091 N N . SER A 1 142 ? -15.758 -4.195 9.508 1 96.38 142 SER A N 1
ATOM 1092 C CA . SER A 1 142 ? -15.43 -5.492 8.922 1 96.38 142 SER A CA 1
ATOM 1093 C C . SER A 1 142 ? -16.641 -6.41 8.891 1 96.38 142 SER A C 1
ATOM 1095 O O . SER A 1 142 ? -16.625 -7.449 8.227 1 96.38 142 SER A O 1
ATOM 1097 N N . THR A 1 143 ? -17.688 -6.02 9.508 1 94.38 143 THR A N 1
ATOM 1098 C CA . THR A 1 143 ? -18.906 -6.82 9.508 1 94.38 143 THR A CA 1
ATOM 1099 C C . THR A 1 143 ? -19.969 -6.199 8.594 1 94.38 143 THR A C 1
ATOM 1101 O O . THR A 1 143 ? -21.094 -6.672 8.547 1 94.38 143 THR A O 1
ATOM 1104 N N . GLY A 1 144 ? -19.641 -5.113 7.977 1 94 144 GLY A N 1
ATOM 1105 C CA . GLY A 1 144 ? -20.5 -4.625 6.91 1 94 144 GLY A CA 1
ATOM 1106 C C . GLY A 1 144 ? -21.312 -3.41 7.312 1 94 144 GLY A C 1
ATOM 1107 O O . GLY A 1 144 ? -22.141 -2.934 6.543 1 94 144 GLY A O 1
ATOM 1108 N N . GLN A 1 145 ? -21.031 -2.842 8.461 1 95.44 145 GLN A N 1
ATOM 1109 C CA . GLN A 1 145 ? -21.734 -1.646 8.891 1 95.44 145 GLN A CA 1
ATOM 1110 C C . GLN A 1 145 ? -21.031 -0.38 8.414 1 95.44 145 GLN A C 1
ATOM 1112 O O . GLN A 1 145 ? -19.812 -0.292 8.453 1 95.44 145 GLN A O 1
ATOM 1117 N N . ARG A 1 146 ? -21.891 0.578 7.984 1 96.19 146 ARG A N 1
ATOM 1118 C CA . ARG A 1 146 ? -21.344 1.906 7.715 1 96.19 146 ARG A CA 1
ATOM 1119 C C . ARG A 1 146 ? -21.094 2.672 9.016 1 96.19 146 ARG A C 1
ATOM 1121 O O . ARG A 1 146 ? -22.047 2.965 9.75 1 96.19 146 ARG A O 1
ATOM 1128 N N . ILE A 1 147 ? -19.953 3.02 9.266 1 97.44 147 ILE A N 1
ATOM 1129 C CA . ILE A 1 147 ? -19.594 3.756 10.469 1 97.44 147 ILE A CA 1
ATOM 1130 C C . ILE A 1 147 ? -19.688 5.258 10.203 1 97.44 147 ILE A C 1
ATOM 1132 O O . ILE A 1 147 ? -20.25 6.004 11.008 1 97.44 147 ILE A O 1
ATOM 1136 N N . TRP A 1 148 ? -19.141 5.703 9.109 1 96.75 148 TRP A N 1
ATOM 1137 C CA . TRP A 1 148 ? -19.109 7.109 8.719 1 96.75 148 TRP A CA 1
ATOM 1138 C C . TRP A 1 148 ? -18.875 7.254 7.219 1 96.75 148 TRP A C 1
ATOM 1140 O O . TRP A 1 148 ? -18.219 6.41 6.605 1 96.75 148 TRP A O 1
ATOM 1150 N N . SER A 1 149 ? -19.438 8.227 6.633 1 97.19 149 SER A N 1
ATOM 1151 C CA . SER A 1 149 ? -19.141 8.578 5.25 1 97.19 149 SER A CA 1
ATOM 1152 C C . SER A 1 149 ? -19.297 10.078 5.016 1 97.19 149 SER A C 1
ATOM 1154 O O . SER A 1 149 ? -20.031 10.75 5.746 1 97.19 149 SER A O 1
ATOM 1156 N N . SER A 1 150 ? -18.594 10.555 4.117 1 96.75 150 SER A N 1
ATOM 1157 C CA . SER A 1 150 ? -18.688 11.961 3.723 1 96.75 150 SER A CA 1
ATOM 1158 C C . SER A 1 150 ? -18.266 12.156 2.271 1 96.75 150 SER A C 1
ATOM 1160 O O . SER A 1 150 ? -17.391 11.43 1.771 1 96.75 150 SER A O 1
ATOM 1162 N N . SER A 1 151 ? -18.906 13.117 1.621 1 97.31 151 SER A N 1
ATOM 1163 C CA . SER A 1 151 ? -18.453 13.609 0.325 1 97.31 151 SER A CA 1
ATOM 1164 C C . SER A 1 151 ? -17.719 14.938 0.465 1 97.31 151 SER A C 1
ATOM 1166 O O . SER A 1 151 ? -18.25 15.898 1.008 1 97.31 151 SER A O 1
ATOM 1168 N N . PHE A 1 152 ? -16.562 14.953 -0.034 1 95.12 152 PHE A N 1
ATOM 1169 C CA . PHE A 1 152 ? -15.742 16.156 0.1 1 95.12 152 PHE A CA 1
ATOM 1170 C C . PHE A 1 152 ? -15.812 17 -1.165 1 95.12 152 PHE A C 1
ATOM 1172 O O . PHE A 1 152 ? -15.883 16.469 -2.273 1 95.12 152 PHE A O 1
ATOM 1179 N N . ALA A 1 153 ? -15.719 18.25 -1.009 1 95.69 153 ALA A N 1
ATOM 1180 C CA . ALA A 1 153 ? -15.734 19.172 -2.141 1 95.69 153 ALA A CA 1
ATOM 1181 C C . ALA A 1 153 ? -14.375 19.203 -2.838 1 95.69 153 ALA A C 1
ATOM 1183 O O . ALA A 1 153 ? -14.281 19.531 -4.023 1 95.69 153 ALA A O 1
ATOM 1184 N N . VAL A 1 154 ? -13.391 18.938 -2.053 1 92.5 154 VAL A N 1
ATOM 1185 C CA . VAL A 1 154 ? -12.039 18.891 -2.604 1 92.5 154 VAL A CA 1
ATOM 1186 C C . VAL A 1 154 ? -11.617 17.438 -2.818 1 92.5 154 VAL A C 1
ATOM 1188 O O . VAL A 1 154 ? -12.211 16.516 -2.248 1 92.5 154 VAL A O 1
ATOM 1191 N N . THR A 1 155 ? -10.656 17.25 -3.691 1 94.25 155 THR A N 1
ATOM 1192 C CA . THR A 1 155 ? -10.227 15.898 -4.035 1 94.25 155 THR A CA 1
ATOM 1193 C C . THR A 1 155 ? -9.508 15.242 -2.857 1 94.25 155 THR A C 1
ATOM 1195 O O . THR A 1 155 ? -8.531 15.789 -2.338 1 94.25 155 THR A O 1
ATOM 1198 N N . VAL A 1 156 ? -9.984 14.102 -2.447 1 94.06 156 VAL A N 1
ATOM 1199 C CA . VAL A 1 156 ? -9.297 13.234 -1.491 1 94.06 156 VAL A CA 1
ATOM 1200 C C . VAL A 1 156 ? -8.297 12.344 -2.225 1 94.06 156 VAL A C 1
ATOM 1202 O O . VAL A 1 156 ? -8.695 11.469 -3.002 1 94.06 156 VAL A O 1
ATOM 1205 N N . THR A 1 157 ? -7.055 12.484 -1.95 1 91.94 157 THR A N 1
ATOM 1206 C CA . THR A 1 157 ? -6.039 11.805 -2.744 1 91.94 157 THR A CA 1
ATOM 1207 C C . THR A 1 157 ? -5.648 10.469 -2.104 1 91.94 157 THR A C 1
ATOM 1209 O O . THR A 1 157 ? -5.258 9.531 -2.799 1 91.94 157 THR A O 1
ATOM 1212 N N . CYS A 1 158 ? -5.703 10.398 -0.847 1 91.94 158 CYS A N 1
ATOM 1213 C CA . CYS A 1 158 ? -5.285 9.203 -0.128 1 91.94 158 CYS A CA 1
ATOM 1214 C C . CYS A 1 158 ? -5.738 9.25 1.326 1 91.94 158 CYS A C 1
ATOM 1216 O O . CYS A 1 158 ? -6.195 10.289 1.803 1 91.94 158 CYS A O 1
ATOM 1218 N N . GLY A 1 159 ? -5.691 8.133 1.968 1 92.69 159 GLY A N 1
ATOM 1219 C CA . GLY A 1 159 ? -5.977 7.996 3.387 1 92.69 159 GLY A CA 1
ATOM 1220 C C . GLY A 1 159 ? -5.188 6.883 4.051 1 92.69 159 GLY A C 1
ATOM 1221 O O . GLY A 1 159 ? -4.855 5.883 3.41 1 92.69 159 GLY A O 1
ATOM 1222 N N . VAL A 1 160 ? -4.871 7.102 5.34 1 92.06 160 VAL A N 1
ATOM 1223 C CA . VAL A 1 160 ? -4.141 6.07 6.07 1 92.06 160 VAL A CA 1
ATOM 1224 C C . VAL A 1 160 ? -4.641 6.008 7.512 1 92.06 160 VAL A C 1
ATOM 1226 O O . VAL A 1 160 ? -5.055 7.023 8.078 1 92.0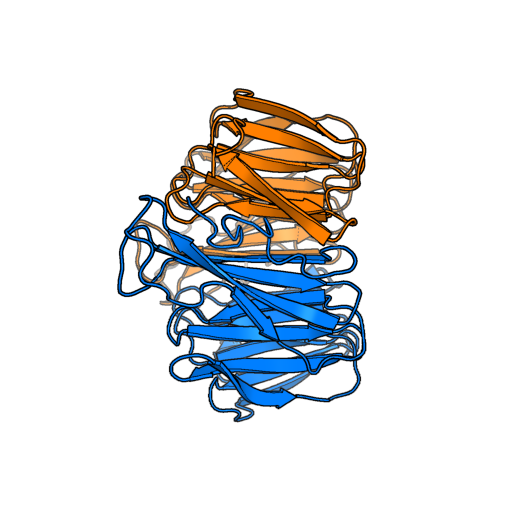6 160 VAL A O 1
ATOM 1229 N N . TRP A 1 161 ? -4.582 4.809 8.055 1 90.81 161 TRP A N 1
ATOM 1230 C CA . TRP A 1 161 ? -4.926 4.613 9.461 1 90.81 161 TRP A CA 1
ATOM 1231 C C . TRP A 1 161 ? -3.719 4.875 10.352 1 90.81 161 TRP A C 1
ATOM 1233 O O . TRP A 1 161 ? -2.588 4.535 10 1 90.81 161 TRP A O 1
ATOM 1243 N N . ALA A 1 162 ? -4.098 5.375 11.461 1 84.19 162 ALA A N 1
ATOM 1244 C CA . ALA A 1 162 ? -3.094 5.352 12.516 1 84.19 162 ALA A CA 1
ATOM 1245 C C . ALA A 1 162 ? -2.896 3.938 13.055 1 84.19 162 ALA A C 1
ATOM 1247 O O . ALA A 1 162 ? -3.807 3.107 12.984 1 84.19 162 ALA A O 1
ATOM 1248 N N . PRO A 1 163 ? -1.762 3.676 13.656 1 80.75 163 PRO A N 1
ATOM 1249 C CA . PRO A 1 163 ? -1.449 2.311 14.086 1 80.75 163 PRO A CA 1
ATOM 1250 C C . PRO A 1 163 ? -2.391 1.805 15.172 1 80.75 163 PRO A C 1
ATOM 1252 O O . PRO A 1 163 ? -2.6 0.596 15.305 1 80.75 163 PRO A O 1
ATOM 1255 N N . ASP A 1 164 ? -2.939 2.697 15.93 1 80.56 164 ASP A N 1
ATOM 1256 C CA . ASP A 1 164 ? -3.799 2.258 17.031 1 80.56 164 ASP A CA 1
ATOM 1257 C C . ASP A 1 164 ? -5.242 2.096 16.562 1 80.56 164 ASP A C 1
ATOM 1259 O O . ASP A 1 164 ? -6.117 1.716 17.344 1 80.56 164 ASP A O 1
ATOM 1263 N N . SER A 1 165 ? -5.492 2.471 15.289 1 89.31 165 SER A N 1
ATOM 1264 C CA . SER A 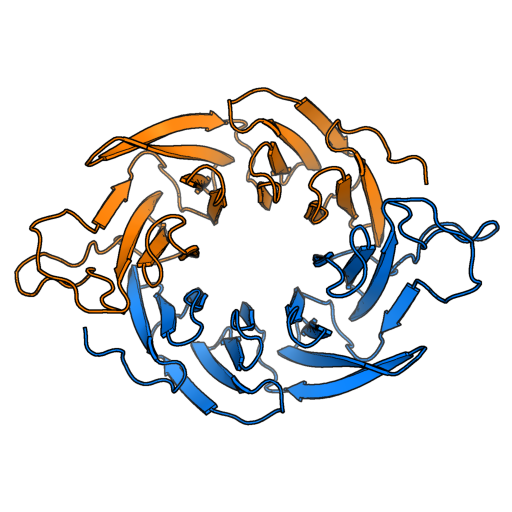1 165 ? -6.777 2.283 14.617 1 89.31 165 SER A CA 1
ATOM 1265 C C . SER A 1 165 ? -7.824 3.256 15.148 1 89.31 165 SER A C 1
ATOM 1267 O O . SER A 1 165 ? -9.008 3.127 14.836 1 89.31 165 SER A O 1
ATOM 1269 N N . ARG A 1 166 ? -7.418 4.207 15.961 1 85.69 166 ARG A N 1
ATOM 1270 C CA . ARG A 1 166 ? -8.383 5.121 16.562 1 85.69 166 ARG A CA 1
ATOM 1271 C C . ARG A 1 166 ? -8.547 6.375 15.711 1 85.69 166 ARG A C 1
ATOM 1273 O O . ARG A 1 166 ? -9.547 7.09 15.836 1 85.69 166 ARG A O 1
ATOM 1280 N N . GLU A 1 167 ? -7.52 6.527 14.875 1 86.31 167 GLU A N 1
ATOM 1281 C CA . GLU A 1 167 ? -7.547 7.707 14.008 1 86.31 167 GLU A CA 1
ATOM 1282 C C . GLU A 1 167 ? -7.125 7.359 12.586 1 86.31 167 GLU A C 1
ATOM 1284 O O . GLU A 1 167 ? -6.543 6.301 12.344 1 86.31 167 GLU A O 1
ATOM 1289 N N . LEU A 1 168 ? -7.5 8.195 11.695 1 88.81 168 LEU A N 1
ATOM 1290 C CA . LEU A 1 168 ? -7.062 8.125 10.305 1 88.81 168 LEU A CA 1
ATOM 1291 C C . LEU A 1 168 ? -6.762 9.516 9.758 1 88.81 168 LEU A C 1
ATOM 1293 O O . LEU A 1 168 ? -7.207 10.523 10.32 1 88.81 168 LEU A O 1
ATOM 1297 N N . VAL A 1 169 ? -5.973 9.562 8.742 1 88.5 169 VAL A N 1
ATOM 1298 C CA . VAL A 1 169 ? -5.578 10.82 8.109 1 88.5 169 VAL A CA 1
ATOM 1299 C C . VAL A 1 169 ? -5.973 10.805 6.637 1 88.5 169 VAL A C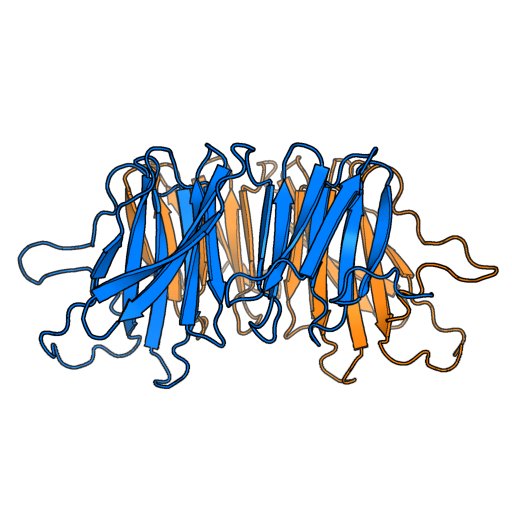 1
ATOM 1301 O O . VAL A 1 169 ? -5.719 9.828 5.93 1 88.5 169 VAL A O 1
ATOM 1304 N N . LEU A 1 170 ? -6.586 11.82 6.207 1 90.12 170 LEU A N 1
ATOM 1305 C CA . LEU A 1 170 ? -6.902 12.031 4.797 1 90.12 170 LEU A CA 1
ATOM 1306 C C . LEU A 1 170 ? -6.008 13.117 4.199 1 90.12 170 LEU A C 1
ATOM 1308 O O . LEU A 1 170 ? -5.73 14.125 4.844 1 90.12 170 LEU A O 1
ATOM 1312 N N . GLY A 1 171 ? -5.539 12.875 3.062 1 88.81 171 GLY A N 1
ATOM 1313 C CA . GLY A 1 171 ? -4.797 13.867 2.295 1 88.81 171 GLY A CA 1
ATOM 1314 C C . GLY A 1 171 ? -5.594 14.445 1.141 1 88.81 171 GLY A C 1
ATOM 1315 O O . GLY A 1 171 ? -6.344 13.727 0.477 1 88.81 171 GLY A O 1
ATOM 1316 N N . PHE A 1 172 ? -5.406 15.719 0.885 1 88.94 172 PHE A N 1
ATOM 1317 C CA . PHE A 1 172 ? -6.188 16.406 -0.135 1 88.94 172 PHE A CA 1
ATOM 1318 C C . PHE A 1 172 ? -5.277 17.016 -1.199 1 88.94 172 PHE A C 1
ATOM 1320 O O . PHE A 1 172 ? -4.086 17.219 -0.959 1 88.94 172 PHE A O 1
ATOM 1327 N N . ASN A 1 173 ? -5.918 17.266 -2.332 1 89.31 173 ASN A N 1
ATOM 1328 C CA . ASN A 1 173 ? -5.164 17.875 -3.426 1 89.31 173 ASN A CA 1
ATOM 1329 C C . ASN A 1 173 ? -4.867 19.344 -3.16 1 89.31 173 ASN A C 1
ATOM 1331 O O . ASN A 1 173 ? -4.113 19.984 -3.902 1 89.31 173 ASN A O 1
ATOM 1335 N N . THR A 1 174 ? -5.375 19.922 -2.109 1 83.81 174 THR A N 1
ATOM 1336 C CA . THR A 1 174 ? -5.09 21.297 -1.701 1 83.81 174 THR A CA 1
ATOM 1337 C C . THR A 1 174 ? -3.801 21.359 -0.886 1 83.81 174 THR A C 1
ATOM 1339 O O . THR A 1 174 ? -3.297 22.453 -0.598 1 83.81 174 THR A O 1
ATOM 1342 N N . GLY A 1 175 ? -3.338 20.109 -0.523 1 81.56 175 GLY A N 1
ATOM 1343 C CA . GLY A 1 175 ? -2.174 20.062 0.347 1 81.56 175 GLY A CA 1
ATOM 1344 C C . GLY A 1 175 ? -2.533 19.906 1.813 1 81.56 175 GLY A C 1
ATOM 1345 O O . GLY A 1 175 ? -1.661 19.641 2.646 1 81.56 175 GLY A O 1
ATOM 1346 N N . ALA A 1 176 ? -3.773 20 2.117 1 80.75 176 ALA A N 1
ATOM 1347 C CA . ALA A 1 176 ? -4.25 19.844 3.49 1 80.75 176 ALA A CA 1
ATOM 1348 C C . ALA A 1 176 ? -4.398 18.375 3.865 1 80.75 176 ALA A C 1
ATOM 1350 O O . ALA A 1 176 ? -4.578 17.516 2.994 1 80.75 176 ALA A O 1
ATOM 1351 N N . ILE A 1 177 ? -4.227 18.141 5.137 1 83.81 177 ILE A N 1
ATOM 1352 C CA . ILE A 1 177 ? -4.586 16.844 5.691 1 83.81 177 ILE A CA 1
ATOM 1353 C C . ILE A 1 177 ? -5.676 17.016 6.746 1 83.81 177 ILE A C 1
ATOM 1355 O O . ILE A 1 177 ? -5.789 18.078 7.363 1 83.81 177 ILE A O 1
ATOM 1359 N N . GLN A 1 178 ? -6.465 16.047 6.922 1 84.88 178 GLN A N 1
ATOM 1360 C CA . GLN A 1 178 ? -7.484 16.016 7.961 1 84.88 178 GLN A CA 1
ATOM 1361 C C . GLN A 1 178 ? -7.379 14.75 8.797 1 84.88 178 GLN A C 1
ATOM 1363 O O . GLN A 1 178 ? -7.242 13.656 8.258 1 84.88 178 GLN A O 1
ATOM 1368 N N . VAL A 1 179 ? -7.375 14.922 10.086 1 84.44 179 VAL A N 1
ATOM 1369 C CA . VAL A 1 179 ? -7.367 13.797 11.008 1 84.44 179 VAL A CA 1
ATOM 1370 C C . VAL A 1 179 ? -8.781 13.516 11.5 1 84.44 179 VAL A C 1
ATOM 1372 O O . VAL A 1 179 ? -9.492 14.438 11.93 1 84.44 179 VAL A O 1
ATOM 1375 N N . LEU A 1 180 ? -9.164 12.305 11.414 1 87.38 180 LEU A N 1
ATOM 1376 C CA . LEU A 1 180 ? -10.477 11.867 11.867 1 87.38 180 LEU A CA 1
ATOM 1377 C C . LEU A 1 180 ? -10.359 10.734 12.883 1 87.38 180 LEU A C 1
ATOM 1379 O O . LEU A 1 180 ? -9.422 9.93 12.812 1 87.38 180 LEU A O 1
ATOM 1383 N N . THR A 1 181 ? -11.25 10.719 13.797 1 87.69 181 THR A N 1
ATOM 1384 C CA . THR A 1 181 ? -11.375 9.516 14.617 1 87.69 181 THR A CA 1
ATOM 1385 C C . THR A 1 181 ? -11.938 8.359 13.797 1 87.69 181 THR A C 1
ATOM 1387 O O . THR A 1 181 ? -12.43 8.555 12.688 1 87.69 181 THR A O 1
ATOM 1390 N N . GLU A 1 182 ? -11.875 7.215 14.312 1 91.38 182 GLU A N 1
ATOM 1391 C CA . GLU A 1 182 ? -12.406 6.027 13.648 1 91.38 182 GLU A CA 1
ATOM 1392 C C . GLU A 1 182 ? -13.914 6.129 13.469 1 91.38 182 GLU A C 1
ATOM 1394 O O . GLU A 1 182 ? -14.508 5.355 12.711 1 91.38 182 GLU A O 1
ATOM 1399 N N . GLN A 1 183 ? -14.484 7.121 14.086 1 92.81 183 GLN A N 1
ATOM 1400 C CA . GLN A 1 183 ? -15.922 7.348 13.953 1 92.81 183 GLN A CA 1
ATOM 1401 C C . GLN A 1 183 ? -16.203 8.508 13 1 92.81 183 GLN A C 1
ATOM 1403 O O . GLN A 1 183 ? -17.359 8.922 12.852 1 92.81 183 GLN A O 1
ATOM 1408 N N . GLY A 1 184 ? -15.188 9.008 12.398 1 87.88 184 GLY A N 1
ATOM 1409 C CA . GLY A 1 184 ? -15.352 10.031 11.383 1 87.88 184 GLY A CA 1
ATOM 1410 C C . GLY A 1 184 ? -15.422 11.438 11.953 1 87.88 184 GLY A C 1
ATOM 1411 O O . GLY A 1 184 ? -15.773 12.383 11.25 1 87.88 184 GLY A O 1
ATOM 1412 N N . LYS A 1 185 ? -15.172 11.555 13.242 1 84.06 185 LYS A N 1
ATOM 1413 C CA . LYS A 1 185 ? -15.156 12.883 13.859 1 84.06 185 LYS A CA 1
ATOM 1414 C C . LYS A 1 185 ? -13.773 13.523 13.758 1 84.06 185 LYS A C 1
ATOM 1416 O O . LYS A 1 185 ? -12.758 12.844 13.906 1 84.06 185 LYS A O 1
ATOM 1421 N N . PRO A 1 186 ? -13.867 14.852 13.305 1 75.81 186 PRO A N 1
ATOM 1422 C CA . PRO A 1 186 ? -12.547 15.5 13.297 1 75.81 186 PRO A CA 1
ATOM 1423 C C . PRO A 1 186 ? -11.836 15.406 14.641 1 75.81 186 PRO A C 1
ATOM 1425 O O . PRO A 1 186 ? -12.469 15.562 15.688 1 75.81 186 PRO A O 1
ATOM 1428 N N . SER A 1 187 ? -10.664 14.688 14.555 1 63.91 187 SER A N 1
ATOM 1429 C CA . SER A 1 187 ? -9.898 14.602 15.789 1 63.91 187 SER A CA 1
ATOM 1430 C C . SER A 1 187 ? -9.43 15.984 16.25 1 63.91 187 SER A C 1
ATOM 1432 O O . SER A 1 187 ? -9.031 16.812 15.43 1 63.91 187 SER A O 1
ATOM 1434 N N . MET A 1 188 ? -10.25 16.625 17.141 1 48.88 188 MET A N 1
ATOM 1435 C CA . MET A 1 188 ? -9.93 17.953 17.672 1 48.88 188 MET A CA 1
ATOM 1436 C C . MET A 1 188 ? -8.438 18.094 17.922 1 48.88 188 MET A C 1
ATOM 1438 O O . MET A 1 188 ? -7.809 17.188 18.469 1 48.88 188 MET A O 1
ATOM 1442 N N . LEU A 1 189 ? -7.75 18.625 16.953 1 41.66 189 LEU A N 1
ATOM 1443 C CA . LEU A 1 189 ? -6.379 19.016 17.266 1 41.66 189 LEU A CA 1
ATOM 1444 C C . LEU A 1 189 ? -6.305 19.688 18.641 1 41.66 189 LEU A C 1
ATOM 1446 O O . LEU A 1 189 ? -7.234 20.391 19.031 1 41.66 189 LEU A O 1
ATOM 1450 N N . MET B 1 1 ? -5.289 12.062 18.109 1 37.09 1 MET B N 1
ATOM 1451 C CA . MET B 1 1 ? -3.877 12.18 17.75 1 37.09 1 MET B CA 1
ATOM 1452 C C . MET B 1 1 ? -3.533 13.602 17.328 1 37.09 1 MET B C 1
ATOM 1454 O O . MET B 1 1 ? -4.316 14.25 16.625 1 37.09 1 MET B O 1
ATOM 1458 N N . LYS B 1 2 ? -2.793 14.234 18.203 1 45.81 2 LYS B N 1
ATOM 1459 C CA . LYS B 1 2 ? -2.355 15.555 17.75 1 45.81 2 LYS B CA 1
ATOM 1460 C C . LYS B 1 2 ? -1.365 15.438 16.594 1 45.81 2 LYS B C 1
ATOM 1462 O O . LYS B 1 2 ? -0.402 14.672 16.672 1 45.81 2 LYS B O 1
ATOM 1467 N N . ILE B 1 3 ? -1.87 15.391 15.453 1 46.88 3 ILE B N 1
ATOM 1468 C CA . ILE B 1 3 ? -0.92 15.633 14.375 1 46.88 3 ILE B CA 1
ATOM 1469 C C . ILE B 1 3 ? -0.402 17.062 14.453 1 46.88 3 ILE B C 1
ATOM 1471 O O . ILE B 1 3 ? -1.181 18.016 14.375 1 46.88 3 ILE B O 1
ATOM 1475 N N . LEU B 1 4 ? 0.583 17.203 15.297 1 45.84 4 LEU B N 1
ATOM 1476 C CA . LEU B 1 4 ? 1.137 18.531 15.562 1 45.84 4 LEU B CA 1
ATOM 1477 C C . LEU B 1 4 ? 1.382 19.281 14.258 1 45.84 4 LEU B C 1
ATOM 1479 O O . LEU B 1 4 ? 2.506 19.312 13.758 1 45.84 4 LEU B O 1
ATOM 1483 N N . TRP B 1 5 ? 0.518 18.906 13.406 1 44.78 5 TRP B N 1
ATOM 1484 C CA . TRP B 1 5 ? 0.703 19.797 12.266 1 44.78 5 TRP B CA 1
ATOM 1485 C C . TRP B 1 5 ? 0.339 21.234 12.633 1 44.78 5 TRP B C 1
ATOM 1487 O O . TRP B 1 5 ? 0.822 22.172 12.008 1 44.78 5 TRP B O 1
ATOM 1497 N N . GLU B 1 6 ? -0.898 21.328 13.438 1 40.72 6 GLU B N 1
ATOM 1498 C CA . GLU B 1 6 ? -1.474 22.656 13.633 1 40.72 6 GLU B CA 1
ATOM 1499 C C . GLU B 1 6 ? -0.945 23.312 14.906 1 40.72 6 GLU B C 1
ATOM 1501 O O . GLU B 1 6 ? -1.011 22.719 15.984 1 40.72 6 GLU B O 1
ATOM 1506 N N . SER B 1 7 ? 0.114 23.875 14.898 1 38.16 7 SER B N 1
ATOM 1507 C CA . SER B 1 7 ? 0.343 24.625 16.125 1 38.16 7 SER B CA 1
ATOM 1508 C C . SER B 1 7 ? -0.662 25.75 16.281 1 38.16 7 SER B C 1
ATOM 1510 O O . SER B 1 7 ? -1.228 26.219 15.289 1 38.16 7 SER B O 1
ATOM 1512 N N . ASP B 1 8 ? -1.282 26.062 17.234 1 40.91 8 ASP B N 1
ATOM 1513 C CA . ASP B 1 8 ? -1.898 27.359 17.484 1 40.91 8 ASP B CA 1
ATOM 1514 C C . ASP B 1 8 ? -1.099 28.484 16.828 1 40.91 8 ASP B C 1
ATOM 1516 O O . ASP B 1 8 ? -1.672 29.469 16.344 1 40.91 8 ASP B O 1
ATOM 1520 N N . ASP B 1 9 ? 0.229 28.797 17.109 1 39.25 9 ASP B N 1
ATOM 1521 C CA . ASP B 1 9 ? 1.119 29.812 16.547 1 39.25 9 ASP B CA 1
ATOM 1522 C C . ASP B 1 9 ? 1.844 29.297 15.312 1 39.25 9 ASP B C 1
ATOM 1524 O O . ASP B 1 9 ? 2.697 29.984 14.75 1 39.25 9 ASP B O 1
ATOM 1528 N N . TRP B 1 10 ? 2.27 28.016 15.156 1 36.88 10 TRP B N 1
ATOM 1529 C CA . TRP B 1 10 ? 3.07 27.391 14.109 1 36.88 10 TRP B CA 1
ATOM 1530 C C . TRP B 1 10 ? 2.207 27.031 12.898 1 36.88 10 TRP B C 1
ATOM 1532 O O . TRP B 1 10 ? 1.161 26.391 13.039 1 36.88 10 TRP B O 1
ATOM 1542 N N . PRO B 1 11 ? 2.543 27.5 11.703 1 39.66 11 PRO B N 1
ATOM 1543 C CA . PRO B 1 11 ? 1.935 27.203 10.406 1 39.66 11 PRO B CA 1
ATOM 1544 C C . PRO B 1 11 ? 1.902 25.703 10.094 1 39.66 11 PRO B C 1
ATOM 1546 O O . PRO B 1 11 ? 2.846 24.984 10.43 1 39.66 11 PRO B O 1
ATOM 1549 N N . GLY B 1 12 ? 0.953 24.859 10.398 1 41.22 12 GLY B N 1
ATOM 1550 C CA . GLY B 1 12 ? 0.832 23.547 9.812 1 41.22 12 GLY B CA 1
ATOM 1551 C C . GLY B 1 12 ? 1.686 23.359 8.57 1 41.22 12 GLY B C 1
ATOM 1552 O O . GLY B 1 12 ? 2.068 24.344 7.926 1 41.22 12 GLY B O 1
ATOM 1553 N N . ALA B 1 13 ? 2.828 22.547 8.742 1 45.88 13 ALA B N 1
ATOM 1554 C CA . ALA B 1 13 ? 3.615 22.281 7.535 1 45.88 13 ALA B CA 1
ATOM 1555 C C . ALA B 1 13 ? 2.715 21.953 6.352 1 45.88 13 ALA B C 1
ATOM 1557 O O . ALA B 1 13 ? 1.832 21.109 6.449 1 45.88 13 ALA B O 1
ATOM 1558 N N . VAL B 1 14 ? 2.092 23.016 5.891 1 51.88 14 VAL B N 1
ATOM 1559 C CA . VAL B 1 14 ? 1.455 22.781 4.598 1 51.88 14 VAL B CA 1
ATOM 1560 C C . VAL B 1 14 ? 2.482 22.266 3.596 1 51.88 14 VAL B C 1
ATOM 1562 O O . VAL B 1 14 ? 3.543 22.875 3.416 1 51.88 14 VAL B O 1
ATOM 1565 N N . VAL B 1 15 ? 2.496 20.922 3.514 1 56.84 15 VAL B N 1
ATOM 1566 C CA . VAL B 1 15 ? 3.246 20.438 2.357 1 56.84 15 VAL B CA 1
ATOM 1567 C C . VAL B 1 15 ? 2.623 20.984 1.074 1 56.84 15 VAL B C 1
ATOM 1569 O O . VAL B 1 15 ? 1.466 20.688 0.766 1 56.84 15 VAL B O 1
ATOM 1572 N N . GLU B 1 16 ? 2.729 22.312 0.867 1 60.53 16 GLU B N 1
ATOM 1573 C CA . GLU B 1 16 ? 2.139 22.938 -0.315 1 60.53 16 GLU B CA 1
ATOM 1574 C C . GLU B 1 16 ? 2.879 22.531 -1.583 1 60.53 16 GLU B C 1
ATOM 1576 O O . GLU B 1 16 ? 4.09 22.281 -1.551 1 60.53 16 GLU B O 1
ATOM 1581 N N . PRO B 1 17 ? 2.039 22.328 -2.816 1 71.19 17 PRO B N 1
ATOM 1582 C CA . PRO B 1 17 ? 0.634 22.078 -3.139 1 71.19 17 PRO B CA 1
ATOM 1583 C C . PRO B 1 17 ? 0.33 20.594 -3.307 1 71.19 17 PRO B C 1
ATOM 1585 O O . PRO B 1 17 ? 1.247 19.781 -3.492 1 71.19 17 PRO B O 1
ATOM 1588 N N . GLY B 1 18 ? -0.815 20.188 -3.055 1 87.44 18 GLY B N 1
ATOM 1589 C CA . GLY B 1 18 ? -1.589 18.969 -3.27 1 87.44 18 GLY B CA 1
ATOM 1590 C C . GLY B 1 18 ? -0.921 17.734 -2.705 1 87.44 18 GLY B C 1
ATOM 1591 O O . GLY B 1 18 ? 0.198 17.391 -3.094 1 87.44 18 GLY B O 1
ATOM 1592 N N . ILE B 1 19 ? -1.345 17.031 -1.766 1 90.62 19 ILE B N 1
ATOM 1593 C CA . ILE B 1 19 ? -0.863 15.758 -1.241 1 90.62 19 ILE B CA 1
ATOM 1594 C C . ILE B 1 19 ? -1.113 14.648 -2.262 1 90.62 19 ILE B C 1
ATOM 1596 O O . ILE B 1 19 ? -2.209 14.547 -2.818 1 90.62 19 ILE B O 1
ATOM 1600 N N . THR B 1 20 ? -0.049 13.922 -2.51 1 93.25 20 THR B N 1
ATOM 1601 C CA . THR B 1 20 ? -0.166 12.875 -3.514 1 93.25 20 THR B CA 1
ATOM 1602 C C . THR B 1 20 ? -0.193 11.5 -2.854 1 93.25 20 THR B C 1
ATOM 1604 O O . THR B 1 20 ? -0.757 10.547 -3.404 1 93.25 20 THR B O 1
ATOM 1607 N N . CYS B 1 21 ? 0.36 11.344 -1.737 1 93.5 21 CYS B N 1
ATOM 1608 C CA . CYS B 1 21 ? 0.418 10.07 -1.033 1 93.5 21 CYS B CA 1
ATOM 1609 C C . CYS B 1 21 ? 0.708 10.273 0.449 1 93.5 21 CYS B C 1
ATOM 1611 O O . CYS B 1 21 ? 1.243 11.312 0.841 1 93.5 21 CYS B O 1
ATOM 1613 N N . LEU B 1 22 ? 0.324 9.359 1.27 1 91.88 22 LEU B N 1
ATOM 1614 C CA . LEU B 1 22 ? 0.541 9.336 2.713 1 91.88 22 LEU B CA 1
ATOM 1615 C C . LEU B 1 22 ? 1.023 7.961 3.168 1 91.88 22 LEU B C 1
ATOM 1617 O O . LEU B 1 22 ? 0.706 6.945 2.543 1 91.88 22 LEU B O 1
ATOM 1621 N N . ASN B 1 23 ? 1.733 7.898 4.172 1 92.62 23 ASN B N 1
ATOM 1622 C CA . ASN B 1 23 ? 2.125 6.668 4.855 1 92.62 23 ASN B CA 1
ATOM 1623 C C . ASN B 1 23 ? 2.4 6.914 6.336 1 92.62 23 ASN B C 1
ATOM 1625 O O . ASN B 1 23 ? 3.018 7.918 6.699 1 92.62 23 ASN B O 1
ATOM 1629 N N . TRP B 1 24 ? 1.945 6.023 7.219 1 88.88 24 TRP B N 1
ATOM 1630 C CA . TRP B 1 24 ? 2.049 6.195 8.664 1 88.88 24 TRP B CA 1
ATOM 1631 C C . TRP B 1 24 ? 2.678 4.969 9.312 1 88.88 24 TRP B C 1
ATOM 1633 O O . TRP B 1 24 ? 2.381 3.834 8.93 1 88.88 24 TRP B O 1
ATOM 1643 N N . ILE B 1 25 ? 3.541 5.215 10.227 1 88.81 25 ILE B N 1
ATOM 1644 C CA . ILE B 1 25 ? 4.09 4.102 11 1 88.81 25 ILE B CA 1
ATOM 1645 C C . ILE B 1 25 ? 4.059 4.438 12.484 1 88.81 25 ILE B C 1
ATOM 1647 O O . ILE B 1 25 ? 4.156 5.605 12.867 1 88.81 25 ILE B O 1
ATOM 1651 N N . PRO B 1 26 ? 3.932 3.443 13.305 1 85.81 26 PRO B N 1
ATOM 1652 C CA . PRO B 1 26 ? 4.051 3.672 14.742 1 85.81 26 PRO B CA 1
ATOM 1653 C C . PRO B 1 26 ? 5.496 3.889 15.188 1 85.81 26 PRO B C 1
ATOM 1655 O O . PRO B 1 26 ? 6.426 3.453 14.508 1 85.81 26 PRO B O 1
ATOM 1658 N N . SER B 1 27 ? 5.605 4.652 16.203 1 80.44 27 SER B N 1
ATOM 1659 C CA . SER B 1 27 ? 6.926 4.754 16.828 1 80.44 27 SER B CA 1
ATOM 1660 C C . SER B 1 27 ? 7.355 3.424 17.422 1 80.44 27 SER B C 1
ATOM 1662 O O . SER B 1 27 ? 6.539 2.713 18.016 1 80.44 27 SER B O 1
ATOM 1664 N N . ALA B 1 28 ? 8.555 3.119 17.156 1 73 28 ALA B N 1
ATOM 1665 C CA . ALA B 1 28 ? 9.078 1.878 17.719 1 73 28 ALA B CA 1
ATOM 1666 C C . ALA B 1 28 ? 9.273 2.002 19.234 1 73 28 ALA B C 1
ATOM 1668 O O . ALA B 1 28 ? 9.164 1.014 19.953 1 73 28 ALA B O 1
ATOM 1669 N N . SER B 1 29 ? 9.539 3.16 19.703 1 72.94 29 SER B N 1
ATOM 1670 C CA . SER B 1 29 ? 9.984 3.33 21.094 1 72.94 29 SER B CA 1
ATOM 1671 C C . SER B 1 29 ? 8.891 3.936 21.953 1 72.94 29 SER B C 1
ATOM 1673 O O . SER B 1 29 ? 8.945 3.861 23.188 1 72.94 29 SER B O 1
ATOM 1675 N N . LYS B 1 30 ? 7.898 4.648 21.406 1 73.81 30 LYS B N 1
ATOM 1676 C CA . LYS B 1 30 ? 6.859 5.324 22.172 1 73.81 30 LYS B CA 1
ATOM 1677 C C . LYS B 1 30 ? 5.469 4.887 21.719 1 73.81 30 LYS B C 1
ATOM 1679 O O . LYS B 1 30 ? 4.965 5.359 20.703 1 73.81 30 LYS B O 1
ATOM 1684 N N . PRO B 1 31 ? 4.891 4.035 22.531 1 72.38 31 PRO B N 1
ATOM 1685 C CA . PRO B 1 31 ? 3.539 3.619 22.156 1 72.38 31 PRO B CA 1
ATOM 1686 C C . PRO B 1 31 ? 2.596 4.801 21.938 1 72.38 31 PRO B C 1
ATOM 1688 O O . PRO B 1 31 ? 2.678 5.801 22.656 1 72.38 31 PRO B O 1
ATOM 1691 N N . GLY B 1 32 ? 1.811 4.777 21.031 1 71.12 32 GLY B N 1
ATOM 1692 C CA . GLY B 1 32 ? 0.83 5.816 20.781 1 71.12 32 GLY B CA 1
ATOM 1693 C C . GLY B 1 32 ? 1.363 6.938 19.906 1 71.12 32 GLY B C 1
ATOM 1694 O O . GLY B 1 32 ? 0.631 7.867 19.562 1 71.12 32 GLY B O 1
ATOM 1695 N N . CYS B 1 33 ? 2.646 6.84 19.719 1 77.25 33 CYS B N 1
ATOM 1696 C CA . CYS B 1 33 ? 3.264 7.828 18.844 1 77.25 33 CYS B CA 1
ATOM 1697 C C . CYS B 1 33 ? 3.625 7.215 17.5 1 77.25 33 CYS B C 1
ATOM 1699 O O . CYS B 1 33 ? 3.713 5.992 17.375 1 77.25 33 CYS B O 1
ATOM 1701 N N . GLY B 1 34 ? 3.727 8.133 16.484 1 84.62 34 GLY B N 1
ATOM 1702 C CA . GLY B 1 34 ? 4.098 7.66 15.156 1 84.62 34 GLY B CA 1
ATOM 1703 C C . GLY B 1 34 ? 4.617 8.758 14.25 1 84.62 34 GLY B C 1
ATOM 1704 O O . GLY B 1 34 ? 4.844 9.883 14.695 1 84.62 34 GLY B O 1
ATOM 1705 N N . LEU B 1 35 ? 4.926 8.305 13.086 1 87.69 35 LEU B N 1
ATOM 1706 C CA . LEU B 1 35 ? 5.402 9.219 12.055 1 87.69 35 LEU B CA 1
ATOM 1707 C C . LEU B 1 35 ? 4.52 9.141 10.812 1 87.69 35 LEU B C 1
ATOM 1709 O O . LEU B 1 35 ? 4.227 8.047 10.312 1 87.69 35 LEU B O 1
ATOM 1713 N N . LEU B 1 36 ? 4.102 10.266 10.375 1 88.31 36 LEU B N 1
ATOM 1714 C CA . LEU B 1 36 ? 3.354 10.406 9.125 1 88.31 36 LEU B CA 1
ATOM 1715 C C . LEU B 1 36 ? 4.223 11.016 8.039 1 88.31 36 LEU B C 1
ATOM 1717 O O . LEU B 1 36 ? 4.871 12.047 8.258 1 88.31 36 LEU B O 1
ATOM 1721 N N . ALA B 1 37 ? 4.273 10.359 6.969 1 92.06 37 ALA B N 1
ATOM 1722 C CA . ALA B 1 37 ? 4.922 10.922 5.785 1 92.06 37 ALA B CA 1
ATOM 1723 C C . ALA B 1 37 ? 3.891 11.367 4.754 1 92.06 37 ALA B C 1
ATOM 1725 O O . ALA B 1 37 ? 2.889 10.688 4.531 1 92.06 37 ALA B O 1
ATOM 1726 N N . ALA B 1 38 ? 4.156 12.5 4.121 1 90.62 38 ALA B N 1
ATOM 1727 C CA . ALA B 1 38 ? 3.295 13.039 3.072 1 90.62 38 ALA B CA 1
ATOM 1728 C C . ALA B 1 38 ? 4.113 13.477 1.86 1 90.62 38 ALA B C 1
ATOM 1730 O O . ALA B 1 38 ? 5.098 14.203 1.999 1 90.62 38 ALA B O 1
ATOM 1731 N N . GLY B 1 39 ? 3.707 12.977 0.739 1 93.38 39 GLY B N 1
ATOM 1732 C CA . GLY B 1 39 ? 4.246 13.484 -0.514 1 93.38 39 GLY B CA 1
ATOM 1733 C C . GLY B 1 39 ? 3.361 14.531 -1.16 1 93.38 39 GLY B C 1
ATOM 1734 O O . GLY B 1 39 ? 2.141 14.508 -0.993 1 93.38 39 GLY B O 1
ATOM 1735 N N . SER B 1 40 ? 4.047 15.328 -1.944 1 91.19 40 SER B N 1
ATOM 1736 C CA . SER B 1 40 ? 3.273 16.422 -2.535 1 91.19 40 SER B CA 1
ATOM 1737 C C . SER B 1 40 ? 3.545 16.531 -4.031 1 91.19 40 SER B C 1
ATOM 1739 O O . SER B 1 40 ? 4.496 15.945 -4.547 1 91.19 40 SER B O 1
ATOM 1741 N N . GLU B 1 41 ? 2.715 17.328 -4.691 1 92.25 41 GLU B N 1
ATOM 1742 C CA . GLU B 1 41 ? 2.844 17.609 -6.117 1 92.25 41 GLU B CA 1
ATOM 1743 C C . GLU B 1 41 ? 4.066 18.484 -6.398 1 92.25 41 GLU B C 1
ATOM 1745 O O . GLU B 1 41 ? 4.613 18.453 -7.504 1 92.25 41 GLU B O 1
ATOM 1750 N N . SER B 1 42 ? 4.551 19.266 -5.449 1 88.31 42 SER B N 1
ATOM 1751 C CA . SER B 1 42 ? 5.672 20.172 -5.641 1 88.31 42 SER B CA 1
ATOM 1752 C C . SER B 1 42 ? 7.004 19.453 -5.465 1 88.31 42 SER B C 1
ATOM 1754 O O . SER B 1 42 ? 8.062 20.031 -5.727 1 88.31 42 SER B O 1
ATOM 1756 N N . GLY B 1 43 ? 6.902 18.234 -4.973 1 92.19 43 GLY B N 1
ATOM 1757 C CA . GLY B 1 43 ? 8.125 17.516 -4.703 1 92.19 43 GLY B CA 1
ATOM 1758 C C . GLY B 1 43 ? 8.547 17.562 -3.248 1 92.19 43 GLY B C 1
ATOM 1759 O O . GLY B 1 43 ? 9.562 16.969 -2.865 1 92.19 43 GLY B O 1
ATOM 1760 N N . ALA B 1 44 ? 7.785 18.234 -2.453 1 89.06 44 ALA B N 1
ATOM 1761 C CA . ALA B 1 44 ? 8.078 18.281 -1.021 1 89.06 44 ALA B CA 1
ATOM 1762 C C . ALA B 1 44 ? 7.613 17.016 -0.324 1 89.06 44 ALA B C 1
ATOM 1764 O O . ALA B 1 44 ? 6.555 16.469 -0.65 1 89.06 44 ALA B O 1
ATOM 1765 N N . VAL B 1 45 ? 8.445 16.547 0.578 1 92.06 45 VAL B N 1
ATOM 1766 C CA . VAL B 1 45 ? 8.078 15.438 1.446 1 92.06 45 VAL B CA 1
ATOM 1767 C C . VAL B 1 45 ? 7.934 15.93 2.885 1 92.06 45 VAL B C 1
ATOM 1769 O O . VAL B 1 45 ? 8.852 16.547 3.428 1 92.06 45 VAL B O 1
ATOM 1772 N N . GLY B 1 46 ? 6.809 15.703 3.426 1 88.88 46 GLY B N 1
ATOM 1773 C CA . GLY B 1 46 ? 6.582 16.062 4.816 1 88.88 46 GLY B CA 1
ATOM 1774 C C . GLY B 1 46 ? 6.664 14.875 5.758 1 88.88 46 GLY B C 1
ATOM 1775 O O . GLY B 1 46 ? 6.199 13.781 5.43 1 88.88 46 GLY B O 1
ATOM 1776 N N . VAL B 1 47 ? 7.316 15.086 6.879 1 88.81 47 VAL B N 1
ATOM 1777 C CA . VAL B 1 47 ? 7.305 14.109 7.969 1 88.81 47 VAL B CA 1
ATOM 1778 C C . VAL B 1 47 ? 6.781 14.773 9.242 1 88.81 47 VAL B C 1
ATOM 1780 O O . VAL B 1 47 ? 7.266 15.836 9.648 1 88.81 47 VAL B O 1
ATOM 1783 N N . THR B 1 48 ? 5.82 14.18 9.812 1 83.31 48 THR B N 1
ATOM 1784 C CA . THR B 1 48 ? 5.242 14.734 11.031 1 83.31 48 THR B CA 1
ATOM 1785 C C . THR B 1 48 ? 5.125 13.664 12.117 1 83.31 48 THR B C 1
ATOM 1787 O O . THR B 1 48 ? 4.676 12.547 11.844 1 83.31 48 THR B O 1
ATOM 1790 N N . SER B 1 49 ? 5.57 14.062 13.273 1 80.31 49 SER B N 1
ATOM 1791 C CA . SER B 1 49 ? 5.344 13.195 14.43 1 80.31 49 SER B CA 1
ATOM 1792 C C . SER B 1 49 ? 3.895 13.258 14.891 1 80.31 49 SER B C 1
ATOM 1794 O O . SER B 1 49 ? 3.279 14.328 14.883 1 80.31 49 SER B O 1
ATOM 1796 N N . THR B 1 50 ? 3.365 12.102 15.227 1 76.56 50 THR B N 1
ATOM 1797 C CA . THR B 1 50 ? 1.981 12.047 15.688 1 76.56 50 THR B CA 1
ATOM 1798 C C . THR B 1 50 ? 1.904 11.484 17.094 1 76.56 50 THR B C 1
ATOM 1800 O O . THR B 1 50 ? 2.691 10.609 17.469 1 76.56 50 THR B O 1
ATOM 1803 N N . GLU B 1 51 ? 1.182 12.164 17.922 1 72.88 51 GLU B N 1
ATOM 1804 C CA . GLU B 1 51 ? 0.985 11.672 19.281 1 72.88 51 GLU B CA 1
ATOM 1805 C C . GLU B 1 51 ? -0.498 11.516 19.609 1 72.88 51 GLU B C 1
ATOM 1807 O O . GLU B 1 51 ? -1.306 12.383 19.266 1 72.88 51 GLU B O 1
ATOM 1812 N N . LEU B 1 52 ? -0.923 10.352 20 1 58.06 52 LEU B N 1
ATOM 1813 C CA . LEU B 1 52 ? -2.307 10.094 20.391 1 58.06 52 LEU B CA 1
ATOM 1814 C C . LEU B 1 52 ? -2.705 10.961 21.578 1 58.06 52 LEU B C 1
ATOM 1816 O O . LEU B 1 52 ? -3.842 11.43 21.656 1 58.06 52 LEU B O 1
ATOM 1820 N N . TYR B 1 53 ? -1.683 10.977 22.609 1 54.69 53 TYR B N 1
ATOM 1821 C CA . TYR B 1 53 ? -2.039 11.711 23.812 1 54.69 53 TYR B CA 1
ATOM 1822 C C . TYR B 1 53 ? -1.325 13.055 23.875 1 54.69 53 TYR B C 1
ATOM 1824 O O . TYR B 1 53 ? -0.202 13.188 23.375 1 54.69 53 TYR B O 1
ATOM 1832 N N . GLY B 1 54 ? -2.074 14.156 23.547 1 52 54 GLY B N 1
ATOM 1833 C CA . GLY B 1 54 ? -1.588 15.523 23.625 1 52 54 GLY B CA 1
ATOM 1834 C C . GLY B 1 54 ? -0.422 15.695 24.578 1 52 54 GLY B C 1
ATOM 1835 O O . GLY B 1 54 ? -0.611 15.742 25.797 1 52 54 GLY B O 1
ATOM 1836 N N . GLY B 1 55 ? 0.68 15.133 24.172 1 51.25 55 GLY B N 1
ATOM 1837 C CA . GLY B 1 55 ? 1.753 15.367 25.125 1 51.25 55 GLY B CA 1
ATOM 1838 C C . GLY B 1 55 ? 2.18 16.828 25.188 1 51.25 55 GLY B C 1
ATOM 1839 O O . GLY B 1 55 ? 1.648 17.672 24.469 1 51.25 55 GLY B O 1
ATOM 1840 N N . HIS B 1 56 ? 2.916 17.062 26.25 1 49 56 HIS B N 1
ATOM 1841 C CA . HIS B 1 56 ? 3.416 18.391 26.625 1 49 56 HIS B CA 1
ATOM 1842 C C . HIS B 1 56 ? 4.207 19.016 25.484 1 49 56 HIS B C 1
ATOM 1844 O O . HIS B 1 56 ? 4.871 18.312 24.719 1 49 56 HIS B O 1
ATOM 1850 N N . ASP B 1 57 ? 3.783 20.219 25.078 1 48.28 57 ASP B N 1
ATOM 1851 C CA . ASP B 1 57 ? 4.469 21.109 24.156 1 48.28 57 ASP B CA 1
ATOM 1852 C C . ASP B 1 57 ? 5.969 21.156 24.438 1 48.28 57 ASP B C 1
ATOM 1854 O O . ASP B 1 57 ? 6.414 21.828 25.359 1 48.28 57 ASP B O 1
ATOM 1858 N N . ASP B 1 58 ? 6.699 20.031 24.234 1 51.84 58 ASP B N 1
ATOM 1859 C CA . ASP B 1 58 ? 8.109 20.094 24.609 1 51.84 58 ASP B CA 1
ATOM 1860 C C . ASP B 1 58 ? 8.93 20.812 23.531 1 51.84 58 ASP B C 1
ATOM 1862 O O . ASP B 1 58 ? 10.148 20.688 23.5 1 51.84 58 ASP B O 1
ATOM 1866 N N . PHE B 1 59 ? 8.422 21.797 22.969 1 47.09 59 PHE B N 1
ATOM 1867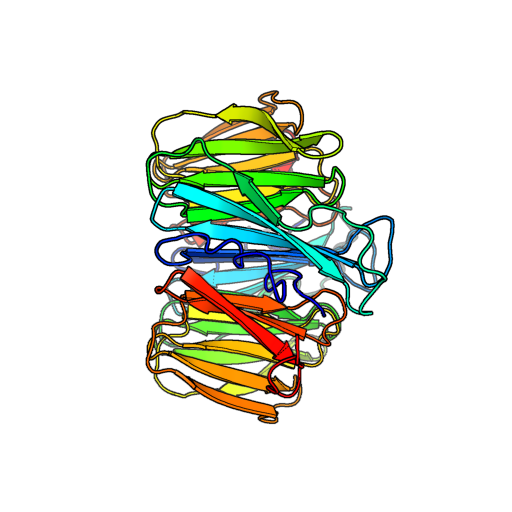 C CA . PHE B 1 59 ? 9.133 22.672 22.031 1 47.09 59 PHE B CA 1
ATOM 1868 C C . PHE B 1 59 ? 9.727 21.844 20.891 1 47.09 59 PHE B C 1
ATOM 1870 O O . PHE B 1 59 ? 10.586 22.344 20.156 1 47.09 59 PHE B O 1
ATOM 1877 N N . LYS B 1 60 ? 9.469 20.562 20.891 1 57.25 60 LYS B N 1
ATOM 1878 C CA . LYS B 1 60 ? 10.109 19.766 19.859 1 57.25 60 LYS B CA 1
ATOM 1879 C C . LYS B 1 60 ? 9.383 19.906 18.516 1 57.25 60 LYS B C 1
ATOM 1881 O O . LYS B 1 60 ? 8.188 20.172 18.484 1 57.25 60 LYS B O 1
ATOM 1886 N N . ARG B 1 61 ? 10.32 20.094 17.531 1 63.25 61 ARG B N 1
ATOM 1887 C CA . ARG B 1 61 ? 9.789 20.141 16.172 1 63.25 61 ARG B CA 1
ATOM 1888 C C . ARG B 1 61 ? 9.125 18.828 15.789 1 63.25 61 ARG B C 1
ATOM 1890 O O . ARG B 1 61 ? 9.703 17.75 15.984 1 63.25 61 ARG B O 1
ATOM 1897 N N . TYR B 1 62 ? 7.902 18.969 15.383 1 70.62 62 TYR B N 1
ATOM 1898 C CA . TYR B 1 62 ? 7.129 17.766 15.086 1 70.62 62 TYR B CA 1
ATOM 1899 C C . TYR B 1 62 ? 6.898 17.625 13.586 1 70.62 62 TYR B C 1
ATOM 1901 O O . TYR B 1 62 ? 6.516 16.547 13.109 1 70.62 62 TYR B O 1
ATOM 1909 N N . ASN B 1 63 ? 7.344 18.688 12.844 1 76.5 63 ASN B N 1
ATOM 1910 C CA . ASN B 1 63 ? 7.09 18.688 11.406 1 76.5 63 ASN B CA 1
ATOM 1911 C C . ASN B 1 63 ? 8.344 19.031 10.617 1 76.5 63 ASN B C 1
ATOM 1913 O O . ASN B 1 63 ? 9.086 19.953 10.977 1 76.5 63 ASN B O 1
ATOM 1917 N N . PHE B 1 64 ? 8.586 18.312 9.641 1 83.56 64 PHE B N 1
ATOM 1918 C CA . PHE B 1 64 ? 9.734 18.531 8.773 1 83.56 64 PHE B CA 1
ATOM 1919 C C . PHE B 1 64 ? 9.32 18.547 7.309 1 83.56 64 PHE B C 1
ATOM 1921 O O . PHE B 1 64 ? 8.461 17.766 6.895 1 83.56 64 PHE B O 1
ATOM 1928 N N . ASN B 1 65 ? 9.836 19.469 6.59 1 84.56 65 ASN B N 1
ATOM 1929 C CA . ASN B 1 65 ? 9.703 19.531 5.137 1 84.56 65 ASN B CA 1
ATOM 1930 C C . ASN B 1 65 ? 11.008 19.141 4.445 1 84.56 65 ASN B C 1
ATOM 1932 O O . ASN B 1 65 ? 12 19.875 4.527 1 84.56 65 ASN B O 1
ATOM 1936 N N . LEU B 1 66 ? 10.93 18.078 3.893 1 88.94 66 LEU B N 1
ATOM 1937 C CA . LEU B 1 66 ? 12.125 17.531 3.244 1 88.94 66 LEU B CA 1
ATOM 1938 C C . LEU B 1 66 ? 12.156 17.906 1.766 1 88.94 66 LEU B C 1
ATOM 1940 O O . LEU B 1 66 ? 11.273 17.5 1.001 1 88.94 66 LEU B O 1
ATOM 1944 N N . ARG B 1 67 ? 13.242 18.625 1.399 1 87.5 67 ARG B N 1
ATOM 1945 C CA . ARG B 1 67 ? 13.352 19.125 0.036 1 87.5 67 ARG B CA 1
ATOM 1946 C C . ARG B 1 67 ? 14.492 18.453 -0.71 1 87.5 67 ARG B C 1
ATOM 1948 O O . ARG B 1 67 ? 15.516 18.094 -0.109 1 87.5 67 ARG B O 1
ATOM 1955 N N . GLY B 1 68 ? 14.281 18.188 -1.946 1 89.44 68 GLY B N 1
ATOM 1956 C CA . GLY B 1 68 ? 15.25 17.562 -2.826 1 89.44 68 GLY B CA 1
ATOM 1957 C C . GLY B 1 68 ? 14.68 17.172 -4.176 1 89.44 68 GLY B C 1
ATOM 1958 O O . GLY B 1 68 ? 15.289 17.438 -5.215 1 89.44 68 GLY B O 1
ATOM 1959 N N . HIS B 1 69 ? 13.5 16.609 -4.07 1 94 69 HIS B N 1
ATOM 1960 C CA . HIS B 1 69 ? 12.828 16.234 -5.309 1 94 69 HIS B CA 1
ATOM 1961 C C . HIS B 1 69 ? 12.414 17.484 -6.102 1 94 69 HIS B C 1
ATOM 1963 O O . HIS B 1 69 ? 12.086 18.516 -5.516 1 94 69 HIS B O 1
ATOM 1969 N N . HIS B 1 70 ? 12.367 17.391 -7.391 1 93 70 HIS B N 1
ATOM 1970 C CA . HIS B 1 70 ? 11.977 18.516 -8.242 1 93 70 HIS B CA 1
ATOM 1971 C C . HIS B 1 70 ? 10.719 18.188 -9.039 1 93 70 HIS B C 1
ATOM 1973 O O . HIS B 1 70 ? 10.32 18.953 -9.922 1 93 70 HIS B O 1
ATOM 1979 N N . SER B 1 71 ? 10.219 17.047 -8.859 1 95.31 71 SER B N 1
ATOM 1980 C CA . SER B 1 71 ? 8.953 16.625 -9.453 1 95.31 71 SER B CA 1
ATOM 1981 C C . SER B 1 71 ? 8.016 16.031 -8.398 1 95.31 71 SER B C 1
ATOM 1983 O O . SER B 1 71 ? 8.422 15.82 -7.254 1 95.31 71 SER B O 1
ATOM 1985 N N . ALA B 1 72 ? 6.805 15.859 -8.805 1 95.44 72 ALA B N 1
ATOM 1986 C CA . ALA B 1 72 ? 5.781 15.391 -7.871 1 95.44 72 ALA B CA 1
ATOM 1987 C C . ALA B 1 72 ? 6.172 14.055 -7.25 1 95.44 72 ALA B C 1
ATOM 1989 O O . ALA B 1 72 ? 6.688 13.172 -7.941 1 95.44 72 ALA B O 1
ATOM 1990 N N . ILE B 1 73 ? 5.898 13.93 -5.949 1 96 73 ILE B N 1
ATOM 1991 C CA . ILE B 1 73 ? 6.156 12.688 -5.23 1 96 73 ILE B CA 1
ATOM 1992 C C . ILE B 1 73 ? 5.102 11.648 -5.602 1 96 73 ILE B C 1
ATOM 1994 O O . ILE B 1 73 ? 3.904 11.945 -5.625 1 96 73 ILE B O 1
ATOM 1998 N N . SER B 1 74 ? 5.531 10.43 -5.91 1 96.25 74 SER B N 1
ATOM 1999 C CA . SER B 1 74 ? 4.578 9.391 -6.273 1 96.25 74 SER B CA 1
ATOM 2000 C C . SER B 1 74 ? 4.508 8.305 -5.195 1 96.25 74 SER B C 1
ATOM 2002 O O . SER B 1 74 ? 3.498 7.609 -5.078 1 96.25 74 SER B O 1
ATOM 2004 N N . ILE B 1 75 ? 5.566 8.164 -4.441 1 96.44 75 ILE B N 1
ATOM 2005 C CA . ILE B 1 75 ? 5.609 7.109 -3.432 1 96.44 75 ILE B CA 1
ATOM 2006 C C . ILE B 1 75 ? 6.34 7.617 -2.189 1 96.44 75 ILE B C 1
ATOM 2008 O O . ILE B 1 75 ? 7.375 8.281 -2.299 1 96.44 75 ILE B O 1
ATOM 2012 N N . VAL B 1 76 ? 5.828 7.383 -1.038 1 96.44 76 VAL B N 1
ATOM 2013 C CA . VAL B 1 76 ? 6.551 7.438 0.23 1 96.44 76 VAL B CA 1
ATOM 2014 C C . VAL B 1 76 ? 6.414 6.105 0.96 1 96.44 76 VAL B C 1
ATOM 2016 O O . VAL B 1 76 ? 5.312 5.559 1.07 1 96.44 76 VAL B O 1
ATOM 2019 N N . ALA B 1 77 ? 7.469 5.52 1.39 1 96.94 77 ALA B N 1
ATOM 2020 C CA . ALA B 1 77 ? 7.461 4.207 2.029 1 96.94 77 ALA B CA 1
ATOM 2021 C C . ALA B 1 77 ? 8.391 4.18 3.238 1 96.94 77 ALA B C 1
ATOM 2023 O O . ALA B 1 77 ? 9.586 4.449 3.115 1 96.94 77 ALA B O 1
ATOM 2024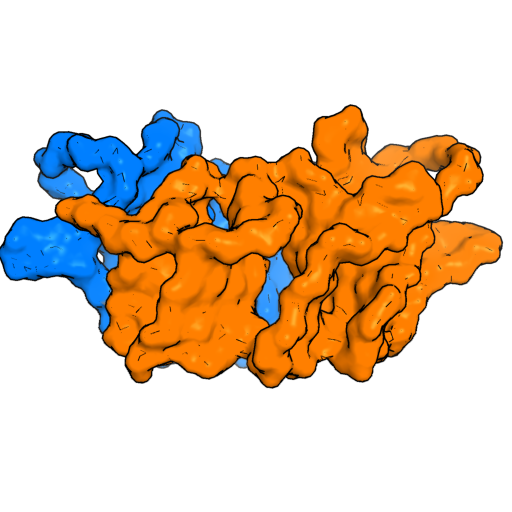 N N . TRP B 1 78 ? 7.844 3.771 4.367 1 96.06 78 TRP B N 1
ATOM 2025 C CA . TRP B 1 78 ? 8.625 3.715 5.602 1 96.06 78 TRP B CA 1
ATOM 2026 C C . TRP B 1 78 ? 9.352 2.383 5.727 1 96.06 78 TRP B C 1
ATOM 2028 O O . TRP B 1 78 ? 8.766 1.322 5.496 1 96.06 78 TRP B O 1
ATOM 2038 N N . ASN B 1 79 ? 10.578 2.473 6.043 1 96.75 79 ASN B N 1
ATOM 2039 C CA . ASN B 1 79 ? 11.289 1.382 6.699 1 96.75 79 ASN B CA 1
ATOM 2040 C C . ASN B 1 79 ? 11.125 1.44 8.219 1 96.75 79 ASN B C 1
ATOM 2042 O O . ASN B 1 79 ? 11.875 2.143 8.898 1 96.75 79 ASN B O 1
ATOM 2046 N N . ARG B 1 80 ? 10.227 0.77 8.711 1 91.88 80 ARG B N 1
ATOM 2047 C CA . ARG B 1 80 ? 9.859 0.887 10.117 1 91.88 80 ARG B CA 1
ATOM 2048 C C . ARG B 1 80 ? 11.008 0.453 11.023 1 91.88 80 ARG B C 1
ATOM 2050 O O . ARG B 1 80 ? 11.297 1.108 12.031 1 91.88 80 ARG B O 1
ATOM 2057 N N . GLU B 1 81 ? 11.664 -0.61 10.617 1 92.88 81 GLU B N 1
ATOM 2058 C CA . GLU B 1 81 ? 12.695 -1.211 11.461 1 92.88 81 GLU B CA 1
ATOM 2059 C C . GLU B 1 81 ? 13.883 -0.277 11.625 1 92.88 81 GLU B C 1
ATOM 2061 O O . GLU B 1 81 ? 14.531 -0.266 12.68 1 92.88 81 GLU B O 1
ATOM 2066 N N . GLN B 1 82 ? 14.125 0.469 10.68 1 93.69 82 GLN B N 1
ATOM 2067 C CA . GLN B 1 82 ? 15.305 1.321 10.742 1 93.69 82 GLN B CA 1
ATOM 2068 C C . GLN B 1 82 ? 14.914 2.797 10.797 1 93.69 82 GLN B C 1
ATOM 2070 O O . GLN B 1 82 ? 15.781 3.674 10.75 1 93.69 82 GLN B O 1
ATOM 2075 N N . THR B 1 83 ? 13.664 3.084 10.82 1 92.5 83 THR B N 1
ATOM 2076 C CA . THR B 1 83 ? 13.125 4.438 10.82 1 92.5 83 THR B CA 1
ATOM 2077 C C . THR B 1 83 ? 13.719 5.258 9.68 1 92.5 83 THR B C 1
ATOM 2079 O O . THR B 1 83 ? 14.273 6.336 9.898 1 92.5 83 THR B O 1
ATOM 2082 N N . LYS B 1 84 ? 13.594 4.766 8.477 1 96.31 84 LYS B N 1
ATOM 2083 C CA . LYS B 1 84 ? 13.953 5.445 7.234 1 96.31 84 LYS B CA 1
ATOM 2084 C C . LYS B 1 84 ? 12.719 5.695 6.367 1 96.31 84 LYS B C 1
ATOM 2086 O O . LYS B 1 84 ? 11.719 4.98 6.477 1 96.31 84 LYS B O 1
ATOM 2091 N N . LEU B 1 85 ? 12.82 6.699 5.559 1 96.88 85 LEU B N 1
ATOM 2092 C CA . LEU B 1 85 ? 11.734 7.012 4.629 1 96.88 85 LEU B CA 1
ATOM 2093 C C . LEU B 1 85 ? 12.25 7.066 3.195 1 96.88 85 LEU B C 1
ATOM 2095 O O . LEU B 1 85 ? 13.148 7.848 2.883 1 96.88 85 LEU B O 1
ATOM 2099 N N . ALA B 1 86 ? 11.719 6.211 2.375 1 98.06 86 ALA B N 1
ATOM 2100 C CA . ALA B 1 86 ? 11.984 6.328 0.943 1 98.06 86 ALA B CA 1
ATOM 2101 C C . ALA B 1 86 ? 10.938 7.199 0.261 1 98.06 86 ALA B C 1
ATOM 2103 O O . ALA B 1 86 ? 9.734 7.035 0.494 1 98.06 86 ALA B O 1
ATOM 2104 N N . SER B 1 87 ? 11.336 8.109 -0.51 1 97.62 87 SER B N 1
ATOM 2105 C CA . SER B 1 87 ? 10.445 8.891 -1.367 1 97.62 87 SER B CA 1
ATOM 2106 C C . SER B 1 87 ? 10.859 8.781 -2.832 1 97.62 87 SER B C 1
ATOM 2108 O O . SER B 1 87 ? 12.047 8.781 -3.148 1 97.62 87 SER B O 1
ATOM 2110 N N . CYS B 1 88 ? 9.859 8.609 -3.66 1 97.75 88 CYS B N 1
ATOM 2111 C CA . CYS B 1 88 ? 10.062 8.547 -5.102 1 97.75 88 CYS B CA 1
ATOM 2112 C C . CYS B 1 88 ? 9.258 9.625 -5.816 1 97.75 88 CYS B C 1
ATOM 2114 O O . CYS B 1 88 ? 8.102 9.875 -5.465 1 97.75 88 CYS B O 1
ATOM 2116 N N . ASP B 1 89 ? 9.914 10.211 -6.801 1 97.44 89 ASP B N 1
ATOM 2117 C CA . ASP B 1 89 ? 9.172 11.203 -7.57 1 97.44 89 ASP B CA 1
ATOM 2118 C C . ASP B 1 89 ? 8.922 10.727 -9 1 97.44 89 ASP B C 1
ATOM 2120 O O . ASP B 1 89 ? 9.336 9.617 -9.367 1 97.44 89 ASP B O 1
ATOM 2124 N N . LEU B 1 90 ? 8.25 11.469 -9.805 1 97 90 LEU B N 1
ATOM 2125 C CA . LEU B 1 90 ? 7.797 11.062 -11.133 1 97 90 LEU B CA 1
ATOM 2126 C C . LEU B 1 90 ? 8.969 10.953 -12.102 1 97 90 LEU B C 1
ATOM 2128 O O . LEU B 1 90 ? 8.844 10.336 -13.164 1 97 90 LEU B O 1
ATOM 2132 N N . SER B 1 91 ? 10.125 11.547 -11.773 1 96.12 91 SER B N 1
ATOM 2133 C CA . SER B 1 91 ? 11.297 11.453 -12.641 1 96.12 91 SER B CA 1
ATOM 2134 C C . SER B 1 91 ? 12.07 10.164 -12.383 1 96.12 91 SER B C 1
ATOM 2136 O O . SER B 1 91 ? 12.953 9.805 -13.164 1 96.12 91 SER B O 1
ATOM 2138 N N . GLY B 1 92 ? 11.75 9.531 -11.273 1 96.5 92 GLY B N 1
ATOM 2139 C CA . GLY B 1 92 ? 12.391 8.258 -10.984 1 96.5 92 GLY B CA 1
ATOM 2140 C C . GLY B 1 92 ? 13.484 8.359 -9.938 1 96.5 92 GLY B C 1
ATOM 2141 O O . GLY B 1 92 ? 14.211 7.398 -9.695 1 96.5 92 GLY B O 1
ATOM 2142 N N . ILE B 1 93 ? 13.617 9.5 -9.328 1 97 93 ILE B N 1
ATOM 2143 C CA . ILE B 1 93 ? 14.586 9.664 -8.258 1 97 93 ILE B CA 1
ATOM 2144 C C . ILE B 1 93 ? 14.023 9.102 -6.953 1 97 93 ILE B C 1
ATOM 2146 O O . ILE B 1 93 ? 12.852 9.32 -6.633 1 97 93 ILE B O 1
ATOM 2150 N N . ILE B 1 94 ? 14.836 8.367 -6.281 1 97.88 94 ILE B N 1
ATOM 2151 C CA . ILE B 1 94 ? 14.5 7.867 -4.953 1 97.88 94 ILE B CA 1
ATOM 2152 C C . ILE B 1 94 ? 15.445 8.469 -3.918 1 97.88 94 ILE B C 1
ATOM 2154 O O . ILE B 1 94 ? 16.672 8.383 -4.059 1 97.88 94 ILE B O 1
ATOM 2158 N N . TYR B 1 95 ? 14.945 9.117 -2.947 1 97.75 95 TYR B N 1
ATOM 2159 C CA . TYR B 1 95 ? 15.695 9.508 -1.76 1 97.75 95 TYR B CA 1
ATOM 2160 C C . TYR B 1 95 ? 15.344 8.617 -0.575 1 97.75 95 TYR B C 1
ATOM 2162 O O . TYR B 1 95 ? 14.18 8.281 -0.366 1 97.75 95 TYR B O 1
ATOM 2170 N N . VAL B 1 96 ? 16.312 8.234 0.134 1 97.94 96 VAL B N 1
ATOM 2171 C CA . VAL B 1 96 ? 16.094 7.625 1.441 1 97.94 96 VAL B CA 1
ATOM 2172 C C . VAL B 1 96 ? 16.531 8.594 2.541 1 97.94 96 VAL B C 1
ATOM 2174 O O . VAL B 1 96 ? 17.703 8.984 2.609 1 97.94 96 VAL B O 1
ATOM 2177 N N . TRP B 1 97 ? 15.594 8.938 3.354 1 96.94 97 TRP B N 1
ATOM 2178 C CA . TRP B 1 97 ? 15.789 9.906 4.426 1 96.94 97 TRP B CA 1
ATOM 2179 C C . TRP B 1 97 ? 15.984 9.203 5.766 1 96.94 97 TRP B C 1
ATOM 2181 O O . TRP B 1 97 ? 15.289 8.227 6.066 1 96.94 97 TRP B O 1
ATOM 2191 N N . VAL B 1 98 ? 16.859 9.75 6.574 1 95.81 98 VAL B N 1
ATOM 2192 C CA . VAL B 1 98 ? 17.078 9.234 7.922 1 95.81 98 VAL B CA 1
ATOM 2193 C C . VAL B 1 98 ? 17 10.383 8.93 1 95.81 98 VAL B C 1
ATOM 2195 O O . VAL B 1 98 ? 17.406 11.508 8.641 1 95.81 98 VAL B O 1
ATOM 2198 N N . PRO B 1 99 ? 16.406 10.047 10.094 1 91.38 99 PRO B N 1
ATOM 2199 C CA . PRO B 1 99 ? 16.422 11.07 11.141 1 91.38 99 PRO B CA 1
ATOM 2200 C C . PRO B 1 99 ? 17.797 11.289 11.75 1 91.38 99 PRO B C 1
ATOM 2202 O O . PRO B 1 99 ? 18.547 10.328 11.945 1 91.38 99 PRO B O 1
ATOM 2205 N N . ASN B 1 100 ? 18.156 12.477 11.844 1 87.25 100 ASN B N 1
ATOM 2206 C CA . ASN B 1 100 ? 19.406 12.883 12.492 1 87.25 100 ASN B CA 1
ATOM 2207 C C . ASN B 1 100 ? 19.172 13.992 13.516 1 87.25 100 ASN B C 1
ATOM 2209 O O . ASN B 1 100 ? 19.281 15.172 13.195 1 87.25 100 ASN B O 1
ATOM 2213 N N . GLU B 1 101 ? 18.875 13.586 14.82 1 78.94 101 GLU B N 1
ATOM 2214 C CA . GLU B 1 101 ? 18.562 14.516 15.898 1 78.94 101 GLU B CA 1
ATOM 2215 C C . GLU B 1 101 ? 17.344 15.367 15.562 1 78.94 101 GLU B C 1
ATOM 2217 O O . GLU B 1 101 ? 16.25 14.844 15.359 1 78.94 101 GLU B O 1
ATOM 2222 N N . GLU B 1 102 ? 17.516 16.672 15.203 1 76.62 102 GLU B N 1
ATOM 2223 C CA . GLU B 1 102 ? 16.359 17.547 14.992 1 76.62 102 GLU B CA 1
ATOM 2224 C C . GLU B 1 102 ? 16.172 17.844 13.508 1 76.62 102 GLU B C 1
ATOM 2226 O O . GLU B 1 102 ? 15.633 18.906 13.148 1 76.62 102 GLU B O 1
ATOM 2231 N N . ARG B 1 103 ? 16.75 16.922 12.727 1 84.38 103 ARG B N 1
ATOM 2232 C CA . ARG B 1 103 ? 16.562 17.109 11.289 1 84.38 103 ARG B CA 1
ATOM 2233 C C . ARG B 1 103 ? 16.5 15.758 10.578 1 84.38 103 ARG B C 1
ATOM 2235 O O . ARG B 1 103 ? 16.594 14.711 11.211 1 84.38 103 ARG B O 1
ATOM 2242 N N . TRP B 1 104 ? 16.125 15.789 9.289 1 91.31 104 TRP B N 1
ATOM 2243 C CA . TRP B 1 104 ? 16.203 14.641 8.391 1 91.31 104 TRP B CA 1
ATOM 2244 C C . TRP B 1 104 ? 17.25 14.883 7.305 1 91.31 104 TRP B C 1
ATOM 2246 O O . TRP B 1 104 ? 17.359 15.992 6.773 1 91.31 104 TRP B O 1
ATOM 2256 N N . SER B 1 105 ? 18.062 13.805 7.043 1 94.25 105 SER B N 1
ATOM 2257 C CA . SER B 1 105 ? 19.094 13.898 6.02 1 94.25 105 SER B CA 1
ATOM 2258 C C . SER B 1 105 ? 18.938 12.805 4.969 1 94.25 105 SER B C 1
ATOM 2260 O O . SER B 1 105 ? 18.359 11.758 5.242 1 94.25 105 SER B O 1
ATOM 2262 N N . VAL B 1 106 ? 19.422 13.133 3.787 1 95.06 106 VAL B N 1
ATOM 2263 C CA . VAL B 1 106 ? 19.453 12.117 2.738 1 95.06 106 VAL B CA 1
ATOM 2264 C C . VAL B 1 106 ? 20.609 11.148 2.99 1 95.06 106 VAL B C 1
ATOM 2266 O O . VAL B 1 106 ? 21.766 11.562 3.086 1 95.06 106 VAL B O 1
ATOM 2269 N N . GLU B 1 107 ? 20.281 9.898 3.119 1 94.25 107 GLU B N 1
ATOM 2270 C CA . GLU B 1 107 ? 21.297 8.875 3.285 1 94.25 107 GLU B CA 1
ATOM 2271 C C . GLU B 1 107 ? 21.641 8.203 1.955 1 94.25 107 GLU B C 1
ATOM 2273 O O . GLU B 1 107 ? 22.781 7.836 1.711 1 94.25 107 GLU B O 1
ATOM 2278 N N . LEU B 1 108 ? 20.641 7.965 1.123 1 92.69 108 LEU B N 1
ATOM 2279 C CA . LEU B 1 108 ? 20.812 7.289 -0.158 1 92.69 108 LEU B CA 1
ATOM 2280 C C . LEU B 1 108 ? 20.031 8 -1.259 1 92.69 108 LEU B C 1
ATOM 2282 O O . LEU B 1 108 ? 18.953 8.531 -1.014 1 92.69 108 LEU B O 1
ATOM 2286 N N . VAL B 1 109 ? 20.672 7.988 -2.424 1 93.31 109 VAL B N 1
ATOM 2287 C CA . VAL B 1 109 ? 20 8.477 -3.629 1 93.31 109 VAL B CA 1
ATOM 2288 C C . VAL B 1 109 ? 20.094 7.43 -4.734 1 93.31 109 VAL B C 1
ATOM 2290 O O . VAL B 1 109 ? 21.172 6.852 -4.961 1 93.31 109 VAL B O 1
ATOM 2293 N N . ASN B 1 110 ? 18.984 7.102 -5.266 1 92.69 110 ASN B N 1
ATOM 2294 C CA . ASN B 1 110 ? 18.938 6.305 -6.488 1 92.69 110 ASN B CA 1
ATOM 2295 C C . ASN B 1 110 ? 18.297 7.078 -7.633 1 92.69 110 ASN B C 1
ATOM 2297 O O . ASN B 1 110 ? 17.125 7.449 -7.555 1 92.69 110 ASN B O 1
ATOM 2301 N N . ASP B 1 111 ? 19.125 7.289 -8.695 1 93.69 111 ASP B N 1
ATOM 2302 C CA . ASP B 1 111 ? 18.672 8.078 -9.828 1 93.69 111 ASP B CA 1
ATOM 2303 C C . ASP B 1 111 ? 18.875 7.32 -11.141 1 93.69 111 ASP B C 1
ATOM 2305 O O . ASP B 1 111 ? 19.875 7.516 -11.828 1 93.69 111 ASP B O 1
ATOM 2309 N N . ARG B 1 112 ? 17.922 6.48 -11.445 1 93.56 112 ARG B N 1
ATOM 2310 C CA . ARG B 1 112 ? 18 5.734 -12.695 1 93.56 112 ARG B CA 1
ATOM 2311 C C . ARG B 1 112 ? 17.344 6.516 -13.836 1 93.56 112 ARG B C 1
ATOM 2313 O O . ARG B 1 112 ? 17.531 6.188 -15.008 1 93.56 112 ARG B O 1
ATOM 2320 N N . GLY B 1 113 ? 16.484 7.496 -13.461 1 94.19 113 GLY B N 1
ATOM 2321 C CA . GLY B 1 113 ? 15.82 8.305 -14.469 1 94.19 113 GLY B CA 1
ATOM 2322 C C . GLY B 1 113 ? 14.609 7.633 -15.078 1 94.19 113 GLY B C 1
ATOM 2323 O O . GLY B 1 113 ? 14.18 7.988 -16.172 1 94.19 113 GLY B O 1
ATOM 2324 N N . ILE B 1 114 ? 14.172 6.566 -14.516 1 96.62 114 ILE B N 1
ATOM 2325 C CA . ILE B 1 114 ? 12.984 5.84 -14.938 1 96.62 114 ILE B CA 1
ATOM 2326 C C . ILE B 1 114 ? 11.953 5.844 -13.805 1 96.62 114 ILE B C 1
ATOM 2328 O O . ILE B 1 114 ? 12.297 5.617 -12.641 1 96.62 114 ILE B O 1
ATOM 2332 N N . LYS B 1 115 ? 10.758 6.164 -14.195 1 96.31 115 LYS B N 1
ATOM 2333 C CA . LYS B 1 115 ? 9.695 6.203 -13.195 1 96.31 115 LYS B CA 1
ATOM 2334 C C . LYS B 1 115 ? 9.602 4.883 -12.438 1 96.31 115 LYS B C 1
ATOM 2336 O O . LYS B 1 115 ? 9.688 3.809 -13.039 1 96.31 115 LYS B O 1
ATOM 2341 N N . VAL B 1 116 ? 9.445 5.004 -11.141 1 96.81 116 VAL B N 1
ATOM 2342 C CA . VAL B 1 116 ? 9.328 3.848 -10.258 1 96.81 116 VAL B CA 1
ATOM 2343 C C . VAL B 1 116 ? 7.863 3.436 -10.133 1 96.81 116 VAL B C 1
ATOM 2345 O O . VAL B 1 116 ? 6.988 4.277 -9.906 1 96.81 116 VAL B O 1
ATOM 2348 N N . ARG B 1 117 ? 7.543 2.205 -10.367 1 94.56 117 ARG B N 1
ATOM 2349 C CA . ARG B 1 117 ? 6.191 1.678 -10.219 1 94.56 117 ARG B CA 1
ATOM 2350 C C . ARG B 1 117 ? 5.871 1.385 -8.758 1 94.56 117 ARG B C 1
ATOM 2352 O O . ARG B 1 117 ? 4.754 1.639 -8.297 1 94.56 117 ARG B O 1
ATOM 2359 N N . ASP B 1 118 ? 6.883 0.86 -8.133 1 93.25 118 ASP B N 1
ATOM 2360 C CA . ASP B 1 118 ? 6.633 0.435 -6.762 1 93.25 118 ASP B CA 1
ATOM 2361 C C . ASP B 1 118 ? 7.938 0.333 -5.973 1 93.25 118 ASP B C 1
ATOM 2363 O O . ASP B 1 118 ? 8.969 -0.055 -6.516 1 93.25 118 ASP B O 1
ATOM 2367 N N . VAL B 1 119 ? 7.922 0.718 -4.715 1 95 119 VAL B N 1
ATOM 2368 C CA . VAL B 1 119 ? 9 0.546 -3.746 1 95 119 VAL B CA 1
ATOM 2369 C C . VAL B 1 119 ? 8.445 -0.085 -2.469 1 95 119 VAL B C 1
ATOM 2371 O O . VAL B 1 119 ? 7.5 0.431 -1.871 1 95 119 VAL B O 1
ATOM 2374 N N . ASN B 1 120 ? 9.016 -1.121 -2.045 1 94.94 120 ASN B N 1
ATOM 2375 C CA . ASN B 1 120 ? 8.625 -1.771 -0.798 1 94.94 120 ASN B CA 1
ATOM 2376 C C . ASN B 1 120 ? 9.852 -2.217 0.002 1 94.94 120 ASN B C 1
ATOM 2378 O O . ASN B 1 120 ? 10.711 -2.932 -0.516 1 94.94 120 ASN B O 1
ATOM 2382 N N . TRP B 1 121 ? 9.867 -1.82 1.256 1 97 121 TRP B N 1
ATOM 2383 C CA . TRP B 1 121 ? 10.898 -2.338 2.146 1 97 121 TRP B CA 1
ATOM 2384 C C . TRP B 1 121 ? 10.578 -3.764 2.58 1 97 121 TRP B C 1
ATOM 2386 O O . TRP B 1 121 ? 9.422 -4.105 2.811 1 97 121 TRP B O 1
ATOM 2396 N N . SER B 1 122 ? 11.617 -4.523 2.73 1 95.75 122 SER B N 1
ATOM 2397 C CA . SER B 1 122 ? 11.414 -5.828 3.348 1 95.75 122 SER B CA 1
ATOM 2398 C C . SER B 1 122 ? 10.945 -5.688 4.793 1 95.75 122 SER B C 1
ATOM 2400 O O . SER B 1 122 ? 11.273 -4.703 5.461 1 95.75 122 SER B O 1
ATOM 2402 N N . PRO B 1 123 ? 10.195 -6.711 5.258 1 91.12 123 PRO B N 1
ATOM 2403 C CA . PRO B 1 123 ? 9.711 -6.629 6.637 1 91.12 123 PRO B CA 1
ATOM 2404 C C . PRO B 1 123 ? 10.844 -6.477 7.648 1 91.12 123 PRO B C 1
ATOM 2406 O O . PRO B 1 123 ? 10.688 -5.785 8.656 1 91.12 123 PRO B O 1
ATOM 2409 N N . SER B 1 124 ? 12.016 -6.969 7.41 1 93.94 124 SER B N 1
ATOM 2410 C CA . SER B 1 124 ? 13.164 -6.852 8.305 1 93.94 124 SER B CA 1
ATOM 2411 C C . SER B 1 124 ? 13.797 -5.469 8.211 1 93.94 124 SER B C 1
ATOM 2413 O O . SER B 1 124 ? 14.602 -5.09 9.062 1 93.94 124 SER B O 1
ATOM 2415 N N . GLY B 1 125 ? 13.453 -4.801 7.098 1 96.75 125 GLY B N 1
ATOM 2416 C CA . GLY B 1 125 ? 14 -3.467 6.898 1 96.75 125 GLY B CA 1
ATOM 2417 C C . GLY B 1 125 ? 15.383 -3.473 6.281 1 96.75 125 GLY B C 1
ATOM 2418 O O . GLY B 1 125 ? 15.984 -2.414 6.078 1 96.75 125 GLY B O 1
ATOM 2419 N N . THR B 1 126 ? 15.891 -4.586 5.867 1 97.44 126 THR B N 1
ATOM 2420 C CA . THR B 1 126 ? 17.281 -4.68 5.426 1 97.44 126 THR B CA 1
ATOM 2421 C C . THR B 1 126 ? 17.391 -4.449 3.922 1 97.44 126 THR B C 1
ATOM 2423 O O . THR B 1 126 ? 18.469 -4.152 3.41 1 97.44 126 THR B O 1
ATOM 2426 N N . SER B 1 127 ? 16.25 -4.617 3.236 1 97.69 127 SER B N 1
ATOM 2427 C CA . SER B 1 127 ? 16.266 -4.5 1.782 1 97.69 127 SER B CA 1
ATOM 2428 C C . SER B 1 127 ? 15.023 -3.797 1.258 1 97.69 127 SER B C 1
ATOM 2430 O O . SER B 1 127 ? 14.023 -3.695 1.963 1 97.69 127 SER B O 1
ATOM 2432 N N . ALA B 1 128 ? 15.133 -3.295 0.08 1 97.75 128 ALA B N 1
ATOM 2433 C CA . ALA B 1 128 ? 13.992 -2.746 -0.645 1 97.75 128 ALA B CA 1
ATOM 2434 C C . ALA B 1 128 ? 13.844 -3.4 -2.016 1 97.75 128 ALA B C 1
ATOM 2436 O O . ALA B 1 128 ? 14.844 -3.695 -2.68 1 97.75 128 ALA B O 1
ATOM 2437 N N . LEU B 1 129 ? 12.664 -3.691 -2.363 1 97.62 129 LEU B N 1
ATOM 2438 C CA . LEU B 1 129 ? 12.305 -4.105 -3.715 1 97.62 129 LEU B CA 1
ATOM 2439 C C . LEU B 1 129 ? 11.789 -2.918 -4.527 1 97.62 129 LEU B C 1
ATOM 2441 O O . LEU B 1 129 ? 10.844 -2.244 -4.117 1 97.62 129 LEU B O 1
ATOM 2445 N N . ILE B 1 130 ? 12.383 -2.635 -5.641 1 97.38 130 ILE B N 1
ATOM 2446 C CA . ILE B 1 130 ? 12.031 -1.51 -6.5 1 97.38 130 ILE B CA 1
ATOM 2447 C C . ILE B 1 130 ? 11.688 -2.016 -7.898 1 97.38 130 ILE B C 1
ATOM 2449 O O . ILE B 1 130 ? 12.5 -2.682 -8.539 1 97.38 130 ILE B O 1
ATOM 2453 N N . CYS B 1 131 ? 10.539 -1.741 -8.32 1 97 131 CYS B N 1
ATOM 2454 C CA . CYS B 1 131 ? 10.086 -2.066 -9.664 1 97 131 CYS B CA 1
ATOM 2455 C C . CYS B 1 131 ? 9.945 -0.807 -10.516 1 97 131 CYS B C 1
ATOM 2457 O O . CYS B 1 131 ? 9.25 0.132 -10.125 1 97 131 CYS B O 1
ATOM 2459 N N . TYR B 1 132 ? 10.562 -0.818 -11.633 1 97.25 132 TYR B N 1
ATOM 2460 C CA . TYR B 1 132 ? 10.539 0.342 -12.516 1 97.25 132 TYR B CA 1
ATOM 2461 C C . TYR B 1 132 ? 9.57 0.126 -13.672 1 97.25 132 TYR B C 1
ATOM 2463 O O . TYR B 1 132 ? 9.211 -1.011 -13.984 1 97.25 132 TYR B O 1
ATOM 2471 N N . GLU B 1 133 ? 9.242 1.188 -14.289 1 96.88 133 GLU B N 1
ATOM 2472 C CA . GLU B 1 133 ? 8.281 1.144 -15.383 1 96.88 133 GLU B CA 1
ATOM 2473 C C . GLU B 1 133 ? 8.867 0.463 -16.609 1 96.88 133 GLU B C 1
ATOM 2475 O O . GLU B 1 133 ? 8.133 0.015 -17.484 1 96.88 133 GLU B O 1
ATOM 2480 N N . ASP B 1 134 ? 10.203 0.411 -16.75 1 97.12 134 ASP B N 1
ATOM 2481 C CA . ASP B 1 134 ? 10.82 -0.256 -17.891 1 97.12 134 ASP B CA 1
ATOM 2482 C C . ASP B 1 134 ? 11.055 -1.737 -17.594 1 97.12 134 ASP B C 1
ATOM 2484 O O . ASP B 1 134 ? 11.836 -2.396 -18.281 1 97.12 134 ASP B O 1
ATOM 2488 N N . ASN B 1 135 ? 10.555 -2.223 -16.516 1 97.31 135 ASN B N 1
ATOM 2489 C CA . ASN B 1 135 ? 10.547 -3.629 -16.125 1 97.31 135 ASN B CA 1
ATOM 2490 C C . ASN B 1 135 ? 11.891 -4.059 -15.547 1 97.31 135 ASN B C 1
ATOM 2492 O O . ASN B 1 135 ? 12.164 -5.254 -15.438 1 97.31 135 ASN B O 1
ATOM 2496 N N . PHE B 1 136 ? 12.695 -3.039 -15.273 1 97.44 136 PHE B N 1
ATOM 2497 C CA . PHE B 1 136 ? 13.867 -3.277 -14.438 1 97.44 136 PHE B CA 1
ATOM 2498 C C . PHE B 1 136 ? 13.469 -3.443 -12.977 1 97.44 136 PHE B C 1
ATOM 2500 O O . PHE B 1 136 ? 12.617 -2.709 -12.469 1 97.44 136 PHE B O 1
ATOM 2507 N N . VAL B 1 137 ? 13.953 -4.469 -12.312 1 97.62 137 VAL B N 1
ATOM 2508 C CA . VAL B 1 137 ? 13.703 -4.719 -10.898 1 97.62 137 VAL B CA 1
ATOM 2509 C C . VAL B 1 137 ? 15.023 -4.711 -10.125 1 97.62 137 VAL B C 1
ATOM 2511 O O . VAL B 1 137 ? 16.016 -5.273 -10.586 1 97.62 137 VAL B O 1
ATOM 2514 N N . LEU B 1 138 ? 15.031 -4.059 -9.023 1 97.88 138 LEU B N 1
ATOM 2515 C CA . LEU B 1 138 ? 16.219 -3.914 -8.188 1 97.88 138 LEU B CA 1
ATOM 2516 C C . LEU B 1 138 ? 15.922 -4.316 -6.742 1 97.88 138 LEU B C 1
ATOM 2518 O O . LEU B 1 138 ? 14.906 -3.91 -6.18 1 97.88 138 LEU B O 1
ATOM 2522 N N . ILE B 1 139 ? 16.703 -5.168 -6.254 1 97.75 139 ILE B N 1
ATOM 2523 C CA . ILE B 1 139 ? 16.781 -5.355 -4.809 1 97.75 139 ILE B CA 1
ATOM 2524 C C . ILE B 1 139 ? 18 -4.613 -4.262 1 97.75 139 ILE B C 1
ATOM 2526 O O . ILE B 1 139 ? 19.141 -4.926 -4.625 1 97.75 139 ILE B O 1
ATOM 2530 N N . GLY B 1 140 ? 17.781 -3.689 -3.453 1 97.69 140 GLY B N 1
ATOM 2531 C CA . GLY B 1 140 ? 18.844 -2.92 -2.818 1 97.69 140 GLY B CA 1
ATOM 2532 C C . GLY B 1 140 ? 18.844 -3.039 -1.307 1 97.69 140 GLY B C 1
ATOM 2533 O O . GLY B 1 140 ? 17.781 -3.107 -0.685 1 97.69 140 GLY B O 1
ATOM 2534 N N . SER B 1 141 ? 20 -2.947 -0.77 1 97.19 141 SER B N 1
ATOM 2535 C CA . SER B 1 141 ? 20.078 -2.977 0.688 1 97.19 141 SER B CA 1
ATOM 2536 C C . SER B 1 141 ? 19.75 -1.614 1.286 1 97.19 141 SER B C 1
ATOM 2538 O O . SER B 1 141 ? 19.828 -0.592 0.602 1 97.19 141 SER B O 1
ATOM 2540 N N . SER B 1 142 ? 19.344 -1.593 2.527 1 96.44 142 SER B N 1
ATOM 2541 C CA . SER B 1 142 ? 19.047 -0.354 3.236 1 96.44 142 SER B CA 1
ATOM 2542 C C . SER B 1 142 ? 20.297 0.495 3.424 1 96.44 142 SER B C 1
ATOM 2544 O O . SER B 1 142 ? 20.219 1.671 3.785 1 96.44 142 SER B O 1
ATOM 2546 N N . THR B 1 143 ? 21.422 -0.039 3.145 1 94.38 143 THR B N 1
ATOM 2547 C CA . THR B 1 143 ? 22.672 0.701 3.273 1 94.38 143 THR B CA 1
ATOM 2548 C C . THR B 1 143 ? 23.188 1.116 1.904 1 94.38 143 THR B C 1
ATOM 2550 O O . THR B 1 143 ? 24.297 1.663 1.795 1 94.38 143 THR B O 1
ATOM 2553 N N . GLY B 1 144 ? 22.484 0.775 0.869 1 94.12 144 GLY B N 1
ATOM 2554 C CA . GLY B 1 144 ? 22.797 1.356 -0.426 1 94.12 144 GLY B CA 1
ATOM 2555 C C . GLY B 1 144 ? 23.484 0.386 -1.362 1 94.12 144 GLY B C 1
ATOM 2556 O O . GLY B 1 144 ? 23.906 0.764 -2.461 1 94.12 144 GLY B O 1
ATOM 2557 N N . GLN B 1 145 ? 23.547 -0.861 -0.999 1 95.56 145 GLN B N 1
ATOM 2558 C CA . GLN B 1 145 ? 24.156 -1.86 -1.866 1 95.56 145 GLN B CA 1
ATOM 2559 C C . GLN B 1 145 ? 23.125 -2.49 -2.799 1 95.56 145 GLN B C 1
ATOM 2561 O O . GLN B 1 145 ? 22.016 -2.791 -2.381 1 95.56 145 GLN B O 1
ATOM 2566 N N . ARG B 1 146 ? 23.594 -2.676 -4.047 1 96.25 146 ARG B N 1
ATOM 2567 C CA . ARG B 1 146 ? 22.781 -3.477 -4.961 1 96.25 146 ARG B CA 1
ATOM 2568 C C . ARG B 1 146 ? 22.906 -4.965 -4.652 1 96.25 146 ARG B C 1
ATOM 2570 O O . ARG B 1 146 ? 24 -5.531 -4.77 1 96.25 146 ARG B O 1
ATOM 2577 N N . ILE B 1 147 ? 21.906 -5.566 -4.344 1 97.5 147 ILE B N 1
ATOM 2578 C CA . ILE B 1 147 ? 21.906 -6.992 -4.027 1 97.5 147 ILE B CA 1
ATOM 2579 C C . ILE B 1 147 ? 21.641 -7.801 -5.293 1 97.5 147 ILE B C 1
ATOM 2581 O O . ILE B 1 147 ? 22.328 -8.781 -5.566 1 97.5 147 ILE B O 1
ATOM 2585 N N . TRP B 1 148 ? 20.641 -7.41 -6.039 1 96.75 148 TRP B N 1
ATOM 2586 C CA . TRP B 1 148 ? 20.234 -8.086 -7.27 1 96.75 148 TRP B CA 1
ATOM 2587 C C . TRP B 1 148 ? 19.438 -7.148 -8.172 1 96.75 148 TRP B C 1
ATOM 2589 O O . TRP B 1 148 ? 18.766 -6.246 -7.684 1 96.75 148 TRP B O 1
ATOM 2599 N N . SER B 1 149 ? 19.594 -7.301 -9.43 1 97.19 149 SER B N 1
ATOM 2600 C CA . SER B 1 149 ? 18.734 -6.598 -10.383 1 97.19 149 SER B CA 1
ATOM 2601 C C . SER B 1 149 ? 18.547 -7.41 -11.664 1 97.19 149 SER B C 1
ATOM 2603 O O . SER B 1 149 ? 19.375 -8.266 -11.984 1 97.19 149 SER B O 1
ATOM 2605 N N . SER B 1 150 ? 17.5 -7.203 -12.281 1 96.69 150 SER B N 1
ATOM 2606 C CA . SER B 1 150 ? 17.203 -7.848 -13.562 1 96.69 150 SER B CA 1
ATOM 2607 C C . SER B 1 150 ? 16.25 -7.012 -14.398 1 96.69 150 SER B C 1
ATOM 2609 O O . SER B 1 150 ? 15.398 -6.305 -13.852 1 96.69 150 SER B O 1
ATOM 2611 N N . SER B 1 151 ? 16.453 -7.102 -15.719 1 97.25 151 SER B N 1
ATOM 2612 C CA . SER B 1 151 ? 15.469 -6.574 -16.672 1 97.25 151 SER B CA 1
ATOM 2613 C C . SER B 1 151 ? 14.625 -7.695 -17.266 1 97.25 151 SER B C 1
ATOM 2615 O O . SER B 1 151 ? 15.164 -8.648 -17.844 1 97.25 151 SER B O 1
ATOM 2617 N N . PHE B 1 152 ? 13.398 -7.543 -17.156 1 95.06 152 PHE B N 1
ATOM 2618 C CA . PHE B 1 152 ? 12.5 -8.586 -17.641 1 95.06 152 PHE B CA 1
ATOM 2619 C C . PHE B 1 152 ? 11.953 -8.242 -19.016 1 95.06 152 PHE B C 1
ATOM 2621 O O . PHE B 1 152 ? 11.703 -7.07 -19.312 1 95.06 152 PHE B O 1
ATOM 2628 N N . ALA B 1 153 ? 11.727 -9.227 -19.781 1 95.5 153 ALA B N 1
ATOM 2629 C CA . ALA B 1 153 ? 11.164 -9.039 -21.125 1 95.5 153 ALA B CA 1
ATOM 2630 C C . ALA B 1 153 ? 9.656 -8.781 -21.062 1 95.5 153 ALA B C 1
ATOM 2632 O O . ALA B 1 153 ? 9.086 -8.18 -21.969 1 95.5 153 ALA B O 1
ATOM 2633 N N . VAL B 1 154 ? 9.094 -9.312 -20.031 1 92.38 154 VAL B N 1
ATOM 2634 C CA . VAL B 1 154 ? 7.664 -9.117 -19.828 1 92.38 154 VAL B CA 1
ATOM 2635 C C . VAL B 1 154 ? 7.438 -8.047 -18.766 1 92.38 154 VAL B C 1
ATOM 2637 O O . VAL B 1 154 ? 8.344 -7.734 -17.984 1 92.38 154 VAL B O 1
ATOM 2640 N N . THR B 1 155 ? 6.258 -7.461 -18.781 1 94.19 155 THR B N 1
ATOM 2641 C CA . THR B 1 155 ? 5.961 -6.371 -17.859 1 94.19 155 THR B CA 1
ATOM 2642 C C . THR B 1 155 ? 5.844 -6.891 -16.438 1 94.19 155 THR B C 1
ATOM 2644 O O . THR B 1 155 ? 5.051 -7.793 -16.156 1 94.19 155 THR B O 1
ATOM 2647 N N . VAL B 1 156 ? 6.613 -6.34 -15.547 1 94 156 VAL B N 1
ATOM 2648 C CA . VAL B 1 156 ? 6.484 -6.555 -14.109 1 94 156 VAL B CA 1
ATOM 2649 C C . VAL B 1 156 ? 5.445 -5.59 -13.539 1 94 156 VAL B C 1
ATOM 2651 O O . VAL B 1 156 ? 5.66 -4.379 -13.516 1 94 156 VAL B O 1
ATOM 2654 N N . THR B 1 157 ? 4.391 -6.082 -13.016 1 91.88 157 THR B N 1
ATOM 2655 C CA . THR B 1 157 ? 3.281 -5.219 -12.617 1 91.88 157 THR B CA 1
ATOM 2656 C C . THR B 1 157 ? 3.387 -4.844 -11.141 1 91.88 157 THR B C 1
ATOM 2658 O O . THR B 1 157 ? 2.936 -3.77 -10.734 1 91.88 157 THR B O 1
ATOM 2661 N N . CYS B 1 158 ? 3.902 -5.695 -10.359 1 91.75 158 CYS B N 1
ATOM 2662 C CA . CYS B 1 158 ? 3.988 -5.465 -8.922 1 91.75 158 CYS B CA 1
ATOM 2663 C C . CYS B 1 158 ? 4.93 -6.469 -8.266 1 91.75 158 CYS B C 1
ATOM 2665 O O . CYS B 1 158 ? 5.348 -7.441 -8.898 1 91.75 158 CYS B O 1
ATOM 2667 N N . GLY B 1 159 ? 5.32 -6.172 -7.062 1 92.5 159 GLY B N 1
ATOM 2668 C CA . GLY B 1 159 ? 6.129 -7.047 -6.23 1 92.5 159 GLY B CA 1
ATOM 2669 C C . GLY B 1 159 ? 5.828 -6.906 -4.75 1 92.5 159 GLY B C 1
ATOM 2670 O O . GLY B 1 159 ? 5.441 -5.832 -4.289 1 92.5 159 GLY B O 1
ATOM 2671 N N . VAL B 1 160 ? 5.977 -8.031 -4.035 1 91.94 160 VAL B N 1
ATOM 2672 C CA . VAL B 1 160 ? 5.746 -7.988 -2.596 1 91.94 160 VAL B CA 1
ATOM 2673 C C . VAL B 1 160 ? 6.746 -8.898 -1.882 1 91.94 160 VAL B C 1
ATOM 2675 O O . VAL B 1 160 ? 7.164 -9.922 -2.428 1 91.94 160 VAL B O 1
ATOM 2678 N N . TRP B 1 161 ? 7.098 -8.461 -0.688 1 90.94 161 TRP B N 1
ATOM 2679 C CA . TRP B 1 161 ? 7.957 -9.281 0.158 1 90.94 161 TRP B CA 1
ATOM 2680 C C . TRP B 1 161 ? 7.141 -10.312 0.937 1 90.94 161 TRP B C 1
ATOM 2682 O O . TRP B 1 161 ? 6.031 -10.016 1.387 1 90.94 161 TRP B O 1
ATOM 2692 N N . ALA B 1 162 ? 7.82 -11.383 1.093 1 84.56 162 ALA B N 1
ATOM 2693 C CA . ALA B 1 162 ? 7.297 -12.305 2.104 1 84.56 162 ALA B CA 1
ATOM 2694 C C . ALA B 1 162 ? 7.535 -11.758 3.51 1 84.56 162 ALA B C 1
ATOM 2696 O O . ALA B 1 162 ? 8.477 -11 3.736 1 84.56 162 ALA B O 1
ATOM 2697 N N . PRO B 1 163 ? 6.734 -12.195 4.457 1 81.12 163 PRO B N 1
ATOM 2698 C CA . PRO B 1 163 ? 6.824 -11.633 5.805 1 81.12 163 PRO B CA 1
ATOM 2699 C C . PRO B 1 163 ? 8.164 -11.914 6.477 1 81.12 163 PRO B C 1
ATOM 2701 O O . PRO B 1 163 ? 8.594 -11.156 7.348 1 81.12 163 PRO B O 1
ATOM 2704 N N . ASP B 1 164 ? 8.82 -12.969 6.098 1 81.31 164 ASP B N 1
ATOM 2705 C CA . ASP B 1 164 ? 10.078 -13.305 6.754 1 81.31 164 ASP B CA 1
ATOM 2706 C C . ASP B 1 164 ? 11.266 -12.625 6.066 1 81.31 164 ASP B C 1
ATOM 2708 O O . ASP B 1 164 ? 12.414 -12.797 6.484 1 81.31 164 ASP B O 1
ATOM 2712 N N . SER B 1 165 ? 10.969 -11.945 4.934 1 89.44 165 SER B N 1
ATOM 2713 C CA . SER B 1 165 ? 11.922 -11.125 4.203 1 89.44 165 SER B CA 1
ATOM 2714 C C . SER B 1 165 ? 12.922 -11.992 3.438 1 89.44 165 SER B C 1
ATOM 2716 O O . SER B 1 165 ? 13.922 -11.484 2.916 1 89.44 165 SER B O 1
ATOM 2718 N N . ARG B 1 166 ? 12.703 -13.281 3.387 1 86.12 166 ARG B N 1
ATOM 2719 C CA . ARG B 1 166 ? 13.656 -14.164 2.734 1 86.12 166 ARG B CA 1
ATOM 2720 C C . ARG B 1 166 ? 13.297 -14.375 1.268 1 86.12 166 ARG B C 1
ATOM 2722 O O . ARG B 1 166 ? 14.133 -14.789 0.468 1 86.12 166 ARG B O 1
ATOM 2729 N N . GLU B 1 167 ? 12.023 -14.047 1.034 1 86.38 167 GLU B N 1
ATOM 2730 C CA . GLU B 1 167 ? 11.539 -14.227 -0.331 1 86.38 167 GLU B CA 1
ATOM 2731 C C . GLU B 1 167 ? 10.688 -13.039 -0.769 1 86.38 167 GLU B C 1
ATOM 2733 O O . GLU B 1 167 ? 10.242 -12.242 0.064 1 86.38 167 GLU B O 1
ATOM 2738 N N . LEU B 1 168 ? 10.555 -12.906 -2.033 1 88.69 168 LEU B N 1
ATOM 2739 C CA . LEU B 1 168 ? 9.656 -11.93 -2.643 1 88.69 168 LEU B CA 1
ATOM 2740 C C . LEU B 1 168 ? 8.945 -12.531 -3.854 1 88.69 168 LEU B C 1
ATOM 2742 O O . LEU B 1 168 ? 9.391 -13.547 -4.402 1 88.69 168 LEU B O 1
ATOM 2746 N N . VAL B 1 169 ? 7.844 -11.961 -4.207 1 88.38 169 VAL B N 1
ATOM 2747 C CA . VAL B 1 169 ? 7.043 -12.422 -5.336 1 88.38 169 VAL B CA 1
ATOM 2748 C C . VAL B 1 169 ? 6.863 -11.289 -6.34 1 88.38 169 VAL B C 1
ATOM 2750 O O . VAL B 1 169 ? 6.527 -1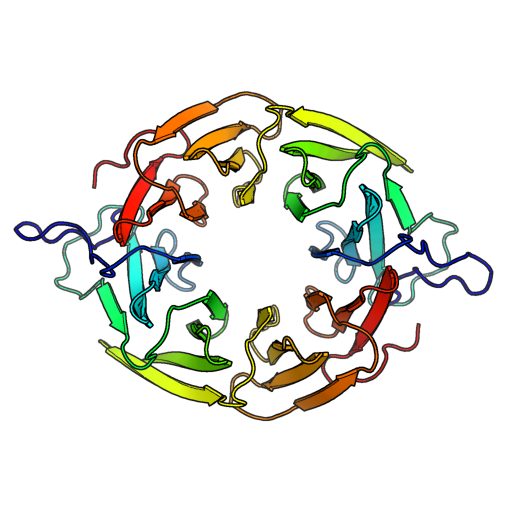0.164 -5.957 1 88.38 169 VAL B O 1
ATOM 2753 N N . LEU B 1 170 ? 7.086 -11.562 -7.539 1 89.88 170 LEU B N 1
ATOM 2754 C CA . LEU B 1 170 ? 6.816 -10.641 -8.641 1 89.88 170 LEU B CA 1
ATOM 2755 C C . LEU B 1 170 ? 5.598 -11.086 -9.438 1 89.88 170 LEU B C 1
ATOM 2757 O O . LEU B 1 170 ? 5.414 -12.281 -9.688 1 89.88 170 LEU B O 1
ATOM 2761 N N . GLY B 1 171 ? 4.785 -10.195 -9.766 1 88.62 171 GLY B N 1
ATOM 2762 C CA . GLY B 1 171 ? 3.66 -10.438 -10.656 1 88.62 171 GLY B CA 1
ATOM 2763 C C . GLY B 1 171 ? 3.869 -9.867 -12.047 1 88.62 171 GLY B C 1
ATOM 2764 O O . GLY B 1 171 ? 4.438 -8.781 -12.203 1 88.62 171 GLY B O 1
ATOM 2765 N N . PHE B 1 172 ? 3.396 -10.578 -13.039 1 88.81 172 PHE B N 1
ATOM 2766 C CA . PHE B 1 172 ? 3.623 -10.18 -14.43 1 88.81 172 PHE B CA 1
ATOM 2767 C C . PHE B 1 172 ? 2.299 -9.977 -15.156 1 88.81 172 PHE B C 1
ATOM 2769 O O . PHE B 1 172 ? 1.263 -10.492 -14.727 1 88.81 172 PHE B O 1
ATOM 2776 N N . ASN B 1 173 ? 2.418 -9.227 -16.25 1 89.12 173 ASN B N 1
ATOM 2777 C CA . ASN B 1 173 ? 1.224 -8.977 -17.047 1 89.12 173 ASN B CA 1
ATOM 2778 C C . ASN B 1 173 ? 0.81 -10.219 -17.828 1 89.12 173 ASN B C 1
ATOM 2780 O O . ASN B 1 173 ? -0.264 -10.242 -18.438 1 89.12 173 ASN B O 1
ATOM 2784 N N . THR B 1 174 ? 1.576 -11.266 -17.828 1 83.69 174 THR B N 1
ATOM 2785 C CA . THR B 1 174 ? 1.241 -12.539 -18.453 1 83.69 174 THR B CA 1
ATOM 2786 C C . THR B 1 174 ? 0.351 -13.375 -17.547 1 83.69 174 THR B C 1
ATOM 2788 O O . THR B 1 174 ? -0.196 -14.398 -17.969 1 83.69 174 THR B O 1
ATOM 2791 N N . GLY B 1 175 ? 0.276 -12.875 -16.266 1 81.44 175 GLY B N 1
ATOM 2792 C CA . GLY B 1 175 ? -0.457 -13.656 -15.273 1 81.44 175 GLY B CA 1
ATOM 2793 C C . GLY B 1 175 ? 0.438 -14.547 -14.438 1 81.44 175 GLY B C 1
ATOM 2794 O O . GLY B 1 175 ? -0.007 -15.125 -13.438 1 81.44 175 GLY B O 1
ATOM 2795 N N . ALA B 1 176 ? 1.665 -14.625 -14.781 1 80.69 176 ALA B N 1
ATOM 2796 C CA . ALA B 1 176 ? 2.631 -15.438 -14.047 1 80.69 176 ALA B CA 1
ATOM 2797 C C . ALA B 1 176 ? 3.145 -14.688 -12.82 1 80.69 176 ALA B C 1
ATOM 2799 O O . ALA B 1 176 ? 3.131 -13.461 -12.781 1 80.69 176 ALA B O 1
ATOM 2800 N N . ILE B 1 177 ? 3.496 -15.461 -11.836 1 83.62 177 ILE B N 1
ATOM 2801 C CA . ILE B 1 177 ? 4.238 -14.93 -10.703 1 83.62 177 ILE B CA 1
ATOM 2802 C C . ILE B 1 177 ? 5.594 -15.625 -10.602 1 83.62 177 ILE B C 1
ATOM 2804 O O . ILE B 1 177 ? 5.742 -16.781 -11.016 1 83.62 177 ILE B O 1
ATOM 2808 N N . GLN B 1 178 ? 6.539 -14.961 -10.117 1 84.69 178 GLN B N 1
ATOM 2809 C CA . GLN B 1 178 ? 7.863 -15.516 -9.859 1 84.69 178 GLN B CA 1
ATOM 2810 C C . GLN B 1 178 ? 8.289 -15.281 -8.406 1 84.69 178 GLN B C 1
ATOM 2812 O O . GLN B 1 178 ? 8.141 -14.18 -7.887 1 84.69 178 GLN B O 1
ATOM 2817 N N . VAL B 1 179 ? 8.727 -16.328 -7.773 1 84.56 179 VAL B N 1
ATOM 2818 C CA . VAL B 1 179 ? 9.25 -16.234 -6.414 1 84.56 179 VAL B CA 1
ATOM 2819 C C . VAL B 1 179 ? 10.773 -16.156 -6.449 1 84.56 179 VAL B C 1
ATOM 2821 O O . VAL B 1 179 ? 11.43 -16.969 -7.117 1 84.56 179 VAL B O 1
ATOM 2824 N N . LEU B 1 180 ? 11.289 -15.195 -5.762 1 87.38 180 LEU B N 1
ATOM 2825 C CA . LEU B 1 180 ? 12.734 -15.008 -5.664 1 87.38 180 LEU B CA 1
ATOM 2826 C C . LEU B 1 180 ? 13.18 -14.992 -4.207 1 87.38 180 LEU B C 1
ATOM 2828 O O . LEU B 1 180 ? 12.438 -14.555 -3.328 1 87.38 180 LEU B O 1
ATOM 2832 N N . THR B 1 181 ? 14.344 -15.5 -3.979 1 87.56 181 THR B N 1
ATOM 2833 C CA . THR B 1 181 ? 14.953 -15.258 -2.678 1 87.56 181 THR B CA 1
ATOM 2834 C C . THR B 1 181 ? 15.359 -13.797 -2.533 1 87.56 181 THR B C 1
ATOM 2836 O O . THR B 1 181 ? 15.367 -13.047 -3.514 1 87.56 181 THR B O 1
ATOM 2839 N N . GLU B 1 182 ? 15.68 -13.398 -1.386 1 91.31 182 GLU B N 1
ATOM 2840 C CA . GLU B 1 182 ? 16.109 -12.031 -1.122 1 91.31 182 GLU B CA 1
ATOM 2841 C C . GLU B 1 182 ? 17.406 -11.719 -1.856 1 91.31 182 GLU B C 1
ATOM 2843 O O . GLU B 1 182 ? 17.797 -10.555 -1.969 1 91.31 182 GLU B O 1
ATOM 2848 N N . GLN B 1 183 ? 18.016 -12.742 -2.408 1 92.81 183 GLN B N 1
ATOM 2849 C CA . GLN B 1 183 ? 19.234 -12.555 -3.178 1 92.81 183 GLN B CA 1
ATOM 2850 C C . GLN B 1 183 ? 18.953 -12.617 -4.68 1 92.81 183 GLN B C 1
ATOM 2852 O O . GLN B 1 183 ? 19.891 -12.594 -5.488 1 92.81 183 GLN B O 1
ATOM 2857 N N . GLY B 1 184 ? 17.719 -12.688 -5.012 1 87.56 184 GLY B N 1
ATOM 2858 C CA . GLY B 1 184 ? 17.328 -12.617 -6.414 1 87.56 184 GLY B CA 1
ATOM 2859 C C . GLY B 1 184 ? 17.375 -13.969 -7.109 1 87.56 184 GLY B C 1
ATOM 2860 O O . GLY B 1 184 ? 17.297 -14.039 -8.336 1 87.56 184 GLY B O 1
ATOM 2861 N N . LYS B 1 185 ? 17.594 -15 -6.359 1 83.81 185 LYS B N 1
ATOM 2862 C CA . LYS B 1 185 ? 17.594 -16.344 -6.938 1 83.81 185 LYS B CA 1
ATOM 2863 C C . LYS B 1 185 ? 16.188 -16.938 -6.953 1 83.81 185 LYS B C 1
ATOM 2865 O O . LYS B 1 185 ? 15.422 -16.766 -6 1 83.81 185 LYS B O 1
ATOM 2870 N N . PRO B 1 186 ? 15.891 -17.484 -8.188 1 76.56 186 PRO B N 1
ATOM 2871 C CA . PRO B 1 186 ? 14.578 -18.125 -8.18 1 76.56 186 PRO B CA 1
ATOM 2872 C C . PRO B 1 186 ? 14.445 -19.156 -7.059 1 76.56 186 PRO B C 1
ATOM 2874 O O . PRO B 1 186 ? 15.383 -19.906 -6.789 1 76.56 186 PRO B O 1
ATOM 2877 N N . SER B 1 187 ? 13.484 -18.812 -6.141 1 64.06 187 SER B N 1
ATOM 2878 C CA . SER B 1 187 ? 13.258 -19.766 -5.066 1 64.06 187 SER B CA 1
ATOM 2879 C C . SER B 1 187 ? 12.781 -21.109 -5.621 1 64.06 187 SER B C 1
ATOM 2881 O O . SER B 1 187 ? 11.969 -21.141 -6.547 1 64.06 187 SER B O 1
ATOM 2883 N N . MET B 1 188 ? 13.773 -22.031 -5.836 1 48.72 188 MET B N 1
ATOM 2884 C CA . MET B 1 188 ? 13.461 -23.359 -6.344 1 48.72 188 MET B CA 1
ATOM 2885 C C . MET B 1 188 ? 12.172 -23.891 -5.715 1 48.72 188 MET B C 1
ATOM 2887 O O . MET B 1 188 ? 11.977 -23.781 -4.504 1 48.72 188 MET B O 1
ATOM 2891 N N . LEU B 1 189 ? 11.078 -23.641 -6.352 1 41.69 189 LEU B N 1
ATOM 2892 C CA . LEU B 1 189 ? 9.883 -24.359 -5.922 1 41.69 189 LEU B CA 1
ATOM 2893 C C . LEU B 1 189 ? 10.219 -25.812 -5.559 1 41.69 189 LEU B C 1
ATOM 2895 O O . LEU B 1 189 ? 11.094 -26.422 -6.172 1 41.69 189 LEU B O 1
#